Protein AF-A0AAU7ZHC1-F1 (afdb_monomer_lite)

Structure (mmCIF, N/CA/C/O backbone):
data_AF-A0AAU7ZHC1-F1
#
_entry.id   AF-A0AAU7ZHC1-F1
#
loop_
_atom_site.group_PDB
_atom_site.id
_atom_site.type_symbol
_atom_site.label_atom_id
_atom_site.label_alt_id
_atom_site.label_comp_id
_atom_site.label_asym_id
_atom_site.label_entity_id
_atom_site.label_seq_id
_atom_site.pdbx_PDB_ins_code
_atom_site.Cartn_x
_atom_site.Cartn_y
_atom_site.Cartn_z
_atom_site.occupancy
_atom_site.B_iso_or_equiv
_atom_site.auth_seq_id
_atom_site.auth_comp_id
_atom_site.auth_asym_id
_atom_site.auth_atom_id
_atom_site.pdbx_PDB_model_num
ATOM 1 N N . MET A 1 1 ? -26.650 -33.190 -1.003 1.00 43.34 1 MET A N 1
ATOM 2 C CA . MET A 1 1 ? -25.508 -33.831 -0.322 1.00 43.34 1 MET A CA 1
ATOM 3 C C . MET A 1 1 ? -24.808 -32.778 0.518 1.00 43.34 1 MET A C 1
ATOM 5 O O . MET A 1 1 ? -24.153 -31.904 -0.032 1.00 43.34 1 MET A O 1
ATOM 9 N N . SER A 1 2 ? -25.061 -32.809 1.826 1.00 41.03 2 SER A N 1
ATOM 10 C CA . SER A 1 2 ? -24.437 -31.953 2.837 1.00 41.03 2 SER A CA 1
ATOM 11 C C . SER A 1 2 ? -23.054 -32.467 3.195 1.00 41.03 2 SER A C 1
ATOM 13 O O . SER A 1 2 ? -22.932 -33.656 3.467 1.00 41.03 2 SER A O 1
ATOM 15 N N . ILE A 1 3 ? -22.077 -31.567 3.325 1.00 44.59 3 ILE A N 1
ATOM 16 C CA . ILE A 1 3 ? -20.983 -31.713 4.294 1.00 44.59 3 ILE A CA 1
ATOM 17 C C . ILE A 1 3 ? -20.728 -30.336 4.926 1.00 44.59 3 ILE A C 1
ATOM 19 O O . ILE A 1 3 ? -19.931 -29.532 4.458 1.00 44.59 3 ILE A O 1
ATOM 23 N N . GLN A 1 4 ? -21.470 -30.072 6.000 1.00 38.56 4 GLN A N 1
ATOM 24 C CA . GLN A 1 4 ? -21.013 -29.278 7.138 1.00 38.56 4 GLN A CA 1
ATOM 25 C C . GLN A 1 4 ? -20.027 -30.150 7.910 1.00 38.56 4 GLN A C 1
ATOM 27 O O . GLN A 1 4 ? -20.439 -31.210 8.372 1.00 38.56 4 GLN A O 1
ATOM 32 N N . THR A 1 5 ? -18.781 -29.723 8.127 1.00 45.41 5 THR A N 1
ATOM 33 C CA . THR A 1 5 ? -18.004 -30.162 9.302 1.00 45.41 5 THR A CA 1
ATOM 34 C C . THR A 1 5 ? -16.913 -29.146 9.666 1.00 45.41 5 THR A C 1
ATOM 36 O O . THR A 1 5 ? -15.937 -28.974 8.952 1.00 45.41 5 THR A O 1
ATOM 39 N N . ALA A 1 6 ? -17.145 -28.505 10.816 1.00 42.44 6 ALA A N 1
ATOM 40 C CA . ALA A 1 6 ? -16.206 -28.130 11.877 1.00 42.44 6 ALA A CA 1
ATOM 41 C C . ALA A 1 6 ? -14.980 -27.248 11.578 1.00 42.44 6 ALA A C 1
ATOM 43 O O . ALA A 1 6 ? -13.982 -27.727 11.071 1.00 42.44 6 ALA A O 1
ATOM 44 N N . TYR A 1 7 ? -14.986 -26.033 12.140 1.00 36.69 7 TYR A N 1
ATOM 45 C CA . TYR A 1 7 ? -13.916 -25.567 13.039 1.00 36.69 7 TYR A CA 1
ATOM 46 C C . TYR A 1 7 ? -14.511 -24.599 14.074 1.00 36.69 7 TYR A C 1
ATOM 48 O O . TYR A 1 7 ? -14.494 -23.383 13.927 1.00 36.69 7 TYR A O 1
ATOM 56 N N . ALA A 1 8 ? -15.070 -25.170 15.140 1.00 42.38 8 ALA A N 1
ATOM 57 C CA . ALA A 1 8 ? -15.374 -24.471 16.380 1.00 42.38 8 ALA A CA 1
ATOM 58 C C . ALA A 1 8 ? -14.571 -25.156 17.487 1.00 42.38 8 ALA A C 1
ATOM 60 O O . ALA A 1 8 ? -14.892 -26.284 17.855 1.00 42.38 8 ALA A O 1
ATOM 61 N N . LYS A 1 9 ? -13.495 -24.504 17.945 1.00 45.97 9 LYS A N 1
ATOM 62 C CA . LYS A 1 9 ? -12.820 -24.700 19.243 1.00 45.97 9 LYS A CA 1
ATOM 63 C C . LYS A 1 9 ? -11.547 -23.850 19.265 1.00 45.97 9 LYS A C 1
ATOM 65 O O . LYS A 1 9 ? -10.465 -24.330 18.950 1.00 45.97 9 LYS A O 1
ATOM 70 N N . PHE A 1 10 ? -11.660 -22.597 19.694 1.00 35.56 10 PHE A N 1
ATOM 71 C CA . PHE A 1 10 ? -10.580 -22.031 20.496 1.00 35.56 10 PHE A CA 1
ATOM 72 C C . PHE A 1 10 ? -11.179 -21.381 21.734 1.00 35.56 10 PHE A C 1
ATOM 74 O O . PHE A 1 10 ? -11.824 -20.338 21.702 1.00 35.56 10 PHE A O 1
ATOM 81 N N . SER A 1 11 ? -11.026 -22.141 22.805 1.00 38.38 11 SER A N 1
ATOM 82 C CA . SER A 1 11 ? -11.375 -21.843 24.176 1.00 38.38 11 SER A CA 1
ATOM 83 C C . SER A 1 11 ? -10.495 -20.701 24.689 1.00 38.38 11 SER A C 1
ATOM 85 O O . SER A 1 11 ? -9.286 -20.864 24.810 1.00 38.38 11 SER A O 1
ATOM 87 N N . ALA A 1 12 ? -11.102 -19.570 25.031 1.00 40.88 12 ALA A N 1
ATOM 88 C CA . ALA A 1 12 ? -10.668 -18.752 26.165 1.00 40.88 12 ALA A CA 1
ATOM 89 C C . ALA A 1 12 ? -11.590 -19.142 27.339 1.00 40.88 12 ALA A C 1
ATOM 91 O O . ALA A 1 12 ? -12.765 -19.404 27.065 1.00 40.88 12 ALA A O 1
ATOM 92 N N . PRO A 1 13 ? -11.129 -19.223 28.606 1.00 44.91 13 PRO A N 1
ATOM 93 C CA . PRO A 1 13 ? -10.465 -18.100 29.280 1.00 44.91 13 PRO A CA 1
ATOM 94 C C . PRO A 1 13 ? -9.354 -18.499 30.279 1.00 44.91 13 PRO A C 1
ATOM 96 O O . PRO A 1 13 ? -9.333 -19.610 30.792 1.00 44.91 13 PRO A O 1
ATOM 99 N N . SER A 1 14 ? -8.472 -17.566 30.650 1.00 39.66 14 SER A N 1
ATOM 100 C CA . SER A 1 14 ? -7.887 -17.586 32.002 1.00 39.66 14 SER A CA 1
ATOM 101 C C . SER A 1 14 ? -7.334 -16.217 32.382 1.00 39.66 14 SER A C 1
ATOM 103 O O . SER A 1 14 ? -6.200 -15.851 32.078 1.00 39.66 14 SER A O 1
ATOM 105 N N . THR A 1 15 ? -8.175 -15.454 33.067 1.00 47.78 15 THR A N 1
ATOM 106 C CA . THR A 1 15 ? -7.780 -14.365 33.953 1.00 47.78 15 THR A CA 1
ATOM 107 C C . THR A 1 15 ? -7.134 -14.952 35.208 1.00 47.78 15 THR A C 1
ATOM 109 O O . THR A 1 15 ? -7.819 -15.621 35.979 1.00 47.78 15 THR A O 1
ATOM 112 N N . ALA A 1 16 ? -5.859 -14.657 35.462 1.00 40.59 16 ALA A N 1
ATOM 113 C CA . ALA A 1 16 ? -5.302 -14.732 36.811 1.00 40.59 16 ALA A CA 1
ATOM 114 C C . ALA A 1 16 ? -4.199 -13.670 37.011 1.00 40.59 16 ALA A C 1
ATOM 116 O O . ALA A 1 16 ? -3.400 -13.439 36.100 1.00 40.59 16 ALA A O 1
ATOM 117 N N . PRO A 1 17 ? -4.176 -12.989 38.171 1.00 41.97 17 PRO A N 1
ATOM 118 C CA . PRO A 1 17 ? -3.346 -11.816 38.421 1.00 41.97 17 PRO A CA 1
ATOM 119 C C . PRO A 1 17 ? -1.917 -12.186 38.843 1.00 41.97 17 PRO A C 1
ATOM 121 O O . PRO A 1 17 ? -1.703 -13.001 39.737 1.00 41.97 17 PRO A O 1
ATOM 124 N N . TYR A 1 18 ? -0.928 -11.512 38.259 1.00 32.50 18 TYR A N 1
ATOM 125 C CA . TYR A 1 18 ? 0.459 -11.555 38.721 1.00 32.50 18 TYR A CA 1
ATOM 126 C C . TYR A 1 18 ? 0.603 -10.766 40.031 1.00 32.50 18 TYR A C 1
ATOM 128 O O . TYR A 1 18 ? 0.669 -9.537 40.013 1.00 32.50 18 TYR A O 1
ATOM 136 N N . LYS A 1 19 ? 0.676 -11.473 41.162 1.00 40.12 19 LYS A N 1
ATOM 137 C CA . LYS A 1 19 ? 1.345 -11.022 42.394 1.00 40.12 19 LYS A CA 1
ATOM 138 C C . LYS A 1 19 ? 1.834 -12.232 43.191 1.00 40.12 19 LYS A C 1
ATOM 140 O O . LYS A 1 19 ? 1.041 -12.842 43.894 1.00 40.12 19 LYS A O 1
ATOM 145 N N . HIS A 1 20 ? 3.136 -12.502 43.168 1.00 38.97 20 HIS A N 1
ATOM 146 C CA . HIS A 1 20 ? 3.841 -12.872 44.394 1.00 38.97 20 HIS A CA 1
ATOM 147 C C . HIS A 1 20 ? 5.337 -12.585 44.260 1.00 38.97 20 HIS A C 1
ATOM 149 O O . HIS A 1 20 ? 6.027 -13.128 43.401 1.00 38.97 20 HIS A O 1
ATOM 155 N N . SER A 1 21 ? 5.790 -11.664 45.099 1.00 39.31 21 SER A N 1
ATOM 156 C CA . SER A 1 21 ? 7.172 -11.531 45.522 1.00 39.31 21 SER A CA 1
ATOM 157 C C . SER A 1 21 ? 7.440 -12.648 46.529 1.00 39.31 21 SER A C 1
ATOM 159 O O . SER A 1 21 ? 6.632 -12.801 47.437 1.00 39.31 21 SER A O 1
ATOM 161 N N . ASP A 1 22 ? 8.541 -13.386 46.391 1.00 33.78 22 ASP A N 1
ATOM 162 C CA . ASP A 1 22 ? 9.503 -13.507 47.490 1.00 33.78 22 ASP A CA 1
ATOM 163 C C . ASP A 1 22 ? 10.860 -14.073 47.020 1.00 33.78 22 ASP A C 1
ATOM 165 O O . ASP A 1 22 ? 10.899 -15.004 46.210 1.00 33.78 22 ASP A O 1
ATOM 169 N N . PRO A 1 23 ? 11.978 -13.496 47.506 1.00 47.50 23 PRO A N 1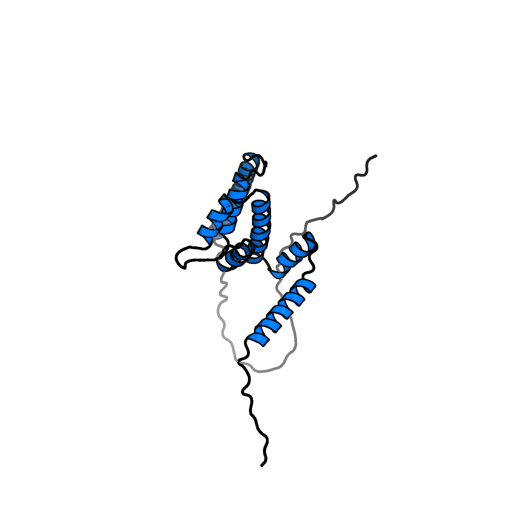
ATOM 170 C CA . PRO A 1 23 ? 13.335 -13.983 47.317 1.00 47.50 23 PRO A CA 1
ATOM 171 C C . PRO A 1 23 ? 13.882 -14.636 48.601 1.00 47.50 23 PRO A C 1
ATOM 173 O O . PRO A 1 23 ? 14.008 -13.986 49.630 1.00 47.50 23 PRO A O 1
ATOM 176 N N . GLU A 1 24 ? 14.328 -15.885 48.525 1.00 38.56 24 GLU A N 1
ATOM 177 C CA . GLU A 1 24 ? 15.215 -16.530 49.507 1.00 38.56 24 GLU A CA 1
ATOM 178 C C . GLU A 1 24 ? 15.941 -17.681 48.786 1.00 38.56 24 GLU A C 1
ATOM 180 O O . GLU A 1 24 ? 15.357 -18.331 47.932 1.00 38.56 24 GLU A O 1
ATOM 185 N N . CYS A 1 25 ? 17.187 -18.069 49.039 1.00 30.91 25 CYS A N 1
ATOM 186 C CA . CYS A 1 25 ? 18.277 -17.591 49.876 1.00 30.91 25 CYS A CA 1
ATOM 187 C C . CYS A 1 25 ? 19.473 -18.531 49.574 1.00 30.91 25 CYS A C 1
ATOM 189 O O . CYS A 1 25 ? 19.279 -19.723 49.334 1.00 30.91 25 CYS A O 1
ATOM 191 N N . ARG A 1 26 ? 20.700 -18.003 49.726 1.00 35.47 26 ARG A N 1
ATOM 192 C CA . ARG A 1 26 ? 21.843 -18.635 50.435 1.00 35.47 26 ARG A CA 1
ATOM 193 C C . ARG A 1 26 ? 23.093 -19.024 49.620 1.00 35.47 26 ARG A C 1
ATOM 195 O O . ARG A 1 26 ? 23.185 -20.102 49.046 1.00 35.47 26 ARG A O 1
ATOM 202 N N . ARG A 1 27 ? 24.128 -18.182 49.760 1.00 36.44 27 ARG A N 1
ATOM 203 C CA . ARG A 1 27 ? 25.532 -18.513 50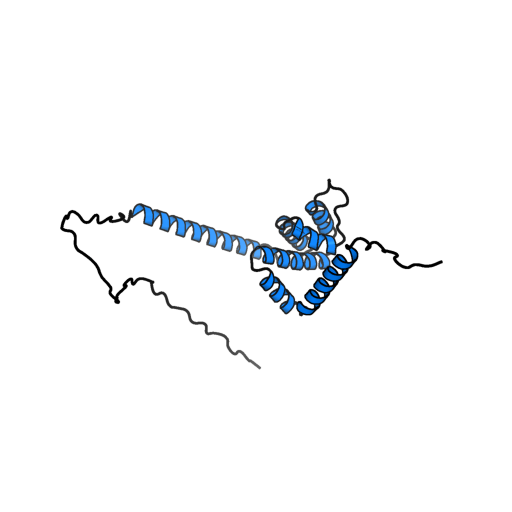.132 1.00 36.44 27 ARG A CA 1
ATOM 204 C C . ARG A 1 27 ? 26.299 -17.191 50.318 1.00 36.44 27 ARG A C 1
ATOM 206 O O . ARG A 1 27 ? 26.613 -16.522 49.349 1.00 36.44 27 ARG A O 1
ATOM 213 N N . SER A 1 28 ? 26.324 -16.605 51.517 1.00 34.12 28 SER A N 1
ATOM 214 C CA . SER A 1 28 ? 27.333 -16.790 52.578 1.00 34.12 28 SER A CA 1
ATOM 215 C C . SER A 1 28 ? 28.780 -16.512 52.145 1.00 34.12 28 SER A C 1
ATOM 217 O O . SER A 1 28 ? 29.421 -17.450 51.695 1.00 34.12 28 SER A O 1
ATOM 219 N N . VAL A 1 29 ? 29.302 -15.297 52.392 1.00 38.69 29 VAL A N 1
ATOM 220 C CA . VAL A 1 29 ? 30.622 -15.054 53.028 1.00 38.69 29 VAL A CA 1
ATOM 221 C C . VAL A 1 29 ? 30.660 -13.635 53.637 1.00 38.69 29 VAL A C 1
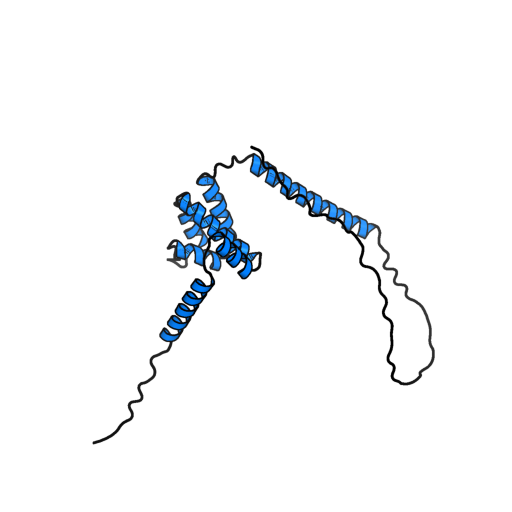ATOM 223 O O . VAL A 1 29 ? 30.600 -12.652 52.915 1.00 38.69 29 VAL A O 1
ATOM 226 N N . GLY A 1 30 ? 30.791 -13.560 54.967 1.00 33.88 30 GLY A N 1
ATOM 227 C CA . GLY A 1 30 ? 31.752 -12.698 55.672 1.00 33.88 30 GLY A CA 1
ATOM 228 C C . GLY A 1 30 ? 31.582 -11.168 55.761 1.00 33.88 30 GLY A C 1
ATOM 229 O O . GLY A 1 30 ? 31.710 -10.455 54.778 1.00 33.88 30 GLY A O 1
ATOM 230 N N . VAL A 1 31 ? 31.605 -10.703 57.023 1.00 36.47 31 VAL A N 1
ATOM 231 C CA . VAL A 1 31 ? 32.469 -9.622 57.573 1.00 36.47 31 VAL A CA 1
ATOM 232 C C . VAL A 1 31 ? 31.755 -8.396 58.207 1.00 36.47 31 VAL A C 1
ATOM 234 O O . VAL A 1 31 ? 31.346 -7.463 57.538 1.00 36.47 31 VAL A O 1
ATOM 237 N N . ARG A 1 32 ? 31.798 -8.413 59.557 1.00 38.81 32 ARG A N 1
ATOM 238 C CA . ARG A 1 32 ? 31.983 -7.349 60.587 1.00 38.81 32 ARG A CA 1
ATOM 239 C C . ARG A 1 32 ? 30.894 -6.295 60.930 1.00 38.81 32 ARG A C 1
ATOM 241 O O . ARG A 1 32 ? 30.508 -5.451 60.139 1.00 38.81 32 ARG A O 1
ATOM 248 N N . ARG A 1 33 ? 30.556 -6.339 62.236 1.00 41.12 33 ARG A N 1
ATOM 249 C CA . ARG A 1 33 ? 29.903 -5.388 63.174 1.00 41.12 33 ARG A CA 1
ATOM 250 C C . ARG A 1 33 ? 30.090 -3.892 62.889 1.00 41.12 33 ARG A C 1
ATOM 252 O O . ARG A 1 33 ? 31.247 -3.513 62.766 1.00 41.12 33 ARG A O 1
ATOM 259 N N . ILE A 1 34 ? 29.025 -3.086 63.082 1.00 41.81 34 ILE A N 1
ATOM 260 C CA . ILE A 1 34 ? 28.964 -1.861 63.931 1.00 41.81 34 ILE A CA 1
ATOM 261 C C . ILE A 1 34 ? 27.517 -1.688 64.473 1.00 41.81 34 ILE A C 1
ATOM 263 O O . ILE A 1 34 ? 26.551 -2.132 63.860 1.00 41.81 34 ILE A O 1
ATOM 267 N N . THR A 1 35 ? 27.412 -1.118 6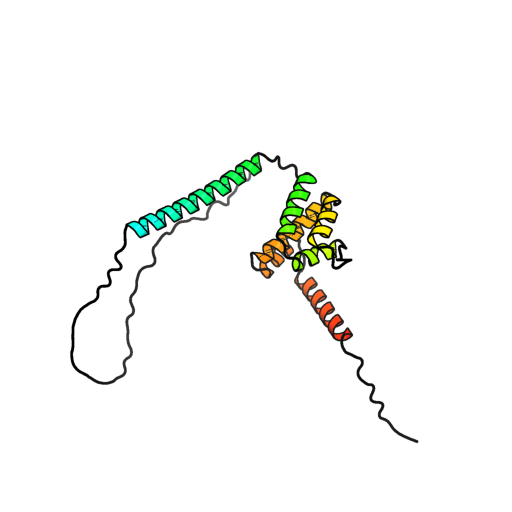5.671 1.00 42.06 35 THR A N 1
ATOM 268 C CA . THR A 1 35 ? 26.290 -0.939 66.612 1.00 42.06 35 THR A CA 1
ATOM 269 C C . THR A 1 35 ? 25.116 -0.025 66.202 1.00 42.06 35 THR A C 1
ATOM 271 O O . THR A 1 35 ? 25.293 0.960 65.499 1.00 42.06 35 THR A O 1
ATOM 274 N N . ALA A 1 36 ? 23.948 -0.384 66.763 1.00 47.22 36 ALA A N 1
ATOM 275 C CA . ALA A 1 36 ? 22.677 0.311 67.042 1.00 47.22 36 ALA A CA 1
ATOM 276 C C . ALA A 1 36 ? 22.454 1.780 66.619 1.00 47.22 36 ALA A C 1
ATOM 278 O O . ALA A 1 36 ? 23.231 2.647 66.992 1.00 47.22 36 ALA A O 1
ATOM 279 N N . LEU A 1 37 ? 21.278 2.035 66.013 1.00 41.34 37 LEU A N 1
ATOM 280 C CA . LEU A 1 37 ? 20.379 3.192 66.213 1.00 41.34 37 LEU A CA 1
ATOM 281 C C . LEU A 1 37 ? 19.067 2.938 65.429 1.00 41.34 37 LEU A C 1
ATOM 283 O O . LEU A 1 37 ? 19.068 2.909 64.202 1.00 41.34 37 LEU A O 1
ATOM 287 N N . ALA A 1 38 ? 17.939 2.746 66.119 1.00 49.50 38 ALA A N 1
ATOM 288 C CA . ALA A 1 38 ? 16.605 2.928 65.527 1.00 49.50 38 ALA A CA 1
ATOM 289 C C . ALA A 1 38 ? 16.215 4.410 65.696 1.00 49.50 38 ALA A C 1
ATOM 291 O O . ALA A 1 38 ? 16.544 4.978 66.741 1.00 49.50 38 ALA A O 1
ATOM 292 N N . PRO A 1 39 ? 15.516 5.056 64.734 1.00 44.06 39 PRO A N 1
ATOM 293 C CA . PRO A 1 39 ? 14.053 4.943 64.747 1.00 44.06 39 PRO A CA 1
ATOM 294 C C . PRO A 1 39 ? 13.312 5.068 63.386 1.00 44.06 39 PRO A C 1
ATOM 296 O O . PRO A 1 39 ? 13.752 5.725 62.449 1.00 44.06 39 PRO A O 1
ATOM 299 N N . LYS A 1 40 ? 12.072 4.551 63.415 1.00 45.03 40 LYS A N 1
ATOM 300 C CA . LYS A 1 40 ? 10.867 4.823 62.593 1.00 45.03 40 LYS A CA 1
ATOM 301 C C . LYS A 1 40 ? 10.691 4.124 61.226 1.00 45.03 40 LYS A C 1
ATOM 303 O O . LYS A 1 40 ? 11.409 4.417 60.275 1.00 45.03 40 LYS A O 1
ATOM 308 N N . PRO A 1 41 ? 9.608 3.328 61.065 1.00 46.72 41 PRO A N 1
ATOM 309 C CA . PRO A 1 41 ? 9.143 2.890 59.759 1.00 46.72 41 PRO A CA 1
ATOM 310 C C . PRO A 1 41 ? 8.404 4.054 59.086 1.00 46.72 41 PRO A C 1
ATOM 312 O O . PRO A 1 41 ? 7.302 4.427 59.493 1.00 46.72 41 PRO A O 1
ATOM 315 N N . ARG A 1 42 ? 8.970 4.630 58.020 1.00 38.50 42 ARG A N 1
ATOM 316 C CA . ARG A 1 42 ? 8.143 5.355 57.046 1.00 38.50 42 ARG A CA 1
ATOM 317 C C . ARG A 1 42 ? 7.414 4.320 56.204 1.00 38.50 42 ARG A C 1
ATOM 319 O O . ARG A 1 42 ? 7.832 3.965 55.111 1.00 38.50 42 ARG A O 1
ATOM 326 N N . SER A 1 43 ? 6.284 3.866 56.733 1.00 47.03 43 SER A N 1
ATOM 327 C CA . SER A 1 43 ? 5.167 3.426 55.910 1.00 47.03 43 SER A CA 1
ATOM 328 C C . SER A 1 43 ? 4.752 4.618 55.039 1.00 47.03 43 SER A C 1
ATOM 330 O O . SER A 1 43 ? 3.868 5.389 55.414 1.00 47.03 43 SER A O 1
ATOM 332 N N . GLN A 1 44 ? 5.387 4.791 53.879 1.00 45.28 44 GLN A N 1
ATOM 333 C CA . GLN A 1 44 ? 4.758 5.500 52.771 1.00 45.28 44 GLN A CA 1
ATOM 334 C C . GLN A 1 44 ? 3.603 4.617 52.298 1.00 45.28 44 GLN A C 1
ATOM 336 O O . GLN A 1 44 ? 3.708 3.851 51.346 1.00 45.28 44 GLN A O 1
ATOM 341 N N . LYS A 1 45 ? 2.473 4.726 53.004 1.00 43.97 45 LYS A N 1
ATOM 342 C CA . LYS A 1 45 ? 1.179 4.565 52.361 1.00 43.97 45 LYS A CA 1
ATOM 343 C C . LYS A 1 45 ? 1.182 5.621 51.264 1.00 43.97 45 LYS A C 1
ATOM 345 O O . LYS A 1 45 ? 1.009 6.802 51.553 1.00 43.97 45 LYS A O 1
ATOM 350 N N . VAL A 1 46 ? 1.442 5.206 50.027 1.00 51.00 46 VAL A N 1
ATOM 351 C CA . VAL A 1 46 ? 0.857 5.897 48.882 1.00 51.00 46 VAL A CA 1
ATOM 352 C C . VAL A 1 46 ? -0.626 5.894 49.210 1.00 51.00 46 VAL A C 1
ATOM 354 O O . VAL A 1 46 ? -1.248 4.833 49.259 1.00 51.00 46 VAL A O 1
ATOM 357 N N . ALA A 1 47 ? -1.134 7.049 49.636 1.00 49.22 47 ALA A N 1
ATOM 358 C CA . ALA A 1 47 ? -2.556 7.244 49.773 1.00 49.22 47 ALA A CA 1
ATOM 359 C C . ALA A 1 47 ? -3.121 6.910 48.395 1.00 49.22 47 ALA A C 1
ATOM 361 O O . ALA A 1 47 ? -2.836 7.593 47.415 1.00 49.22 47 ALA A O 1
ATOM 362 N N . ASP A 1 48 ? -3.804 5.773 48.317 1.00 57.88 48 ASP A N 1
ATOM 363 C CA . ASP A 1 48 ? -4.620 5.389 47.184 1.00 57.88 48 ASP A CA 1
ATOM 364 C C . ASP A 1 48 ? -5.720 6.445 47.104 1.00 57.88 48 ASP A C 1
ATOM 366 O O . ASP A 1 48 ? -6.769 6.303 47.728 1.00 57.88 48 ASP A O 1
ATOM 370 N N . ASP A 1 49 ? -5.430 7.564 46.443 1.00 58.97 49 ASP A N 1
ATOM 371 C CA . ASP A 1 49 ? -6.358 8.675 46.343 1.00 58.97 49 ASP A CA 1
ATOM 372 C C . ASP A 1 49 ? -7.561 8.175 45.528 1.00 58.97 49 ASP A C 1
ATOM 374 O O . ASP A 1 49 ? -7.437 7.930 44.321 1.00 58.97 49 ASP A O 1
ATOM 378 N N . PRO A 1 50 ? -8.744 7.986 46.143 1.00 69.56 50 PRO A N 1
ATOM 379 C CA . PRO A 1 50 ? -9.900 7.399 45.463 1.00 69.56 50 PRO A CA 1
ATOM 380 C C . PRO A 1 50 ? -10.341 8.259 44.271 1.00 69.56 50 PRO A C 1
ATOM 382 O O . PRO A 1 50 ? -10.922 7.760 43.309 1.00 69.56 50 PRO A O 1
ATOM 385 N N . LYS A 1 51 ? -9.998 9.552 44.302 1.00 73.50 51 LYS A N 1
ATOM 386 C CA . LYS A 1 51 ? -10.211 10.505 43.212 1.00 73.50 51 LYS A CA 1
ATOM 387 C C . LYS A 1 51 ? -9.337 10.208 41.991 1.00 73.50 51 LYS A C 1
ATOM 389 O O . LYS A 1 51 ? -9.851 10.298 40.883 1.00 73.50 51 LYS A O 1
ATOM 394 N N . ALA A 1 52 ? -8.078 9.799 42.173 1.00 70.12 52 ALA A N 1
ATOM 395 C CA . ALA A 1 52 ? -7.169 9.465 41.074 1.00 70.12 52 ALA A CA 1
ATOM 396 C C . ALA A 1 52 ? -7.601 8.174 40.358 1.00 70.12 52 ALA A C 1
ATOM 398 O O . ALA A 1 52 ? -7.672 8.146 39.130 1.00 70.12 52 ALA A O 1
ATOM 399 N N . LYS A 1 53 ? -8.013 7.147 41.117 1.00 73.75 53 LYS A N 1
ATOM 400 C CA . LYS A 1 53 ? -8.588 5.909 40.554 1.00 73.75 53 LYS A CA 1
ATOM 401 C C . LYS A 1 53 ? -9.896 6.161 39.806 1.00 73.75 53 LYS A C 1
ATOM 403 O O . LYS A 1 53 ? -10.089 5.638 38.712 1.00 73.75 53 LYS A O 1
ATOM 408 N N . ALA A 1 54 ? -10.772 7.002 40.360 1.00 78.62 54 ALA A N 1
ATOM 409 C CA . ALA A 1 54 ? -12.014 7.389 39.698 1.00 78.62 54 ALA A CA 1
ATOM 410 C C . ALA A 1 54 ? -11.765 8.191 38.406 1.00 78.62 54 ALA A C 1
ATOM 412 O O . ALA A 1 54 ? -12.512 8.043 37.440 1.00 78.62 54 ALA A O 1
ATOM 413 N N . GLN A 1 55 ? -10.722 9.025 38.363 1.00 76.94 55 GLN A N 1
ATOM 414 C CA . GLN A 1 55 ? -10.335 9.770 37.161 1.00 76.94 55 GLN A CA 1
ATOM 415 C C . GLN A 1 55 ? -9.755 8.854 36.079 1.00 76.94 55 GLN A C 1
ATOM 417 O O . GLN A 1 55 ? -10.131 8.974 34.916 1.00 76.94 55 GLN A O 1
ATOM 422 N N . GLU A 1 56 ? -8.900 7.904 36.456 1.00 78.25 56 GLU A N 1
ATOM 423 C CA . GLU A 1 56 ? -8.328 6.922 35.532 1.00 78.25 56 GLU A CA 1
ATOM 424 C C . GLU A 1 56 ? -9.409 5.996 34.952 1.00 78.25 56 GLU A C 1
ATOM 426 O O . GLU A 1 56 ? -9.428 5.720 33.752 1.00 78.25 56 GLU A O 1
ATOM 431 N N . GLU A 1 57 ? -10.363 5.554 35.774 1.00 77.31 57 GLU A N 1
ATOM 432 C CA . GLU A 1 57 ? -11.486 4.744 35.304 1.00 77.31 57 GLU A CA 1
ATOM 433 C C . GLU A 1 57 ? -12.414 5.533 34.367 1.00 77.31 57 GLU A C 1
ATOM 435 O O . GLU A 1 57 ? -12.865 4.995 33.353 1.00 77.31 57 GLU A O 1
ATOM 440 N N . ARG A 1 58 ? -12.652 6.823 34.642 1.00 82.31 58 ARG A N 1
ATOM 441 C CA . ARG A 1 58 ? -13.372 7.716 33.719 1.00 82.31 58 ARG A CA 1
ATOM 442 C C . ARG A 1 58 ? -12.644 7.852 32.385 1.00 82.31 58 ARG A C 1
ATOM 444 O O . ARG A 1 58 ? -13.273 7.646 31.356 1.00 82.31 58 ARG A O 1
ATOM 451 N N . GLN A 1 59 ? -11.332 8.082 32.392 1.00 82.94 59 GLN A N 1
ATOM 452 C CA . GLN A 1 59 ? -10.532 8.167 31.164 1.00 82.94 59 GLN A CA 1
ATOM 453 C C . GLN A 1 59 ? -10.559 6.857 30.368 1.00 82.94 59 GLN A C 1
ATOM 455 O O . GLN A 1 59 ? -10.724 6.870 29.150 1.00 82.94 59 GLN A O 1
ATOM 460 N N . ARG A 1 60 ? -10.466 5.702 31.039 1.00 80.50 60 ARG A N 1
ATOM 461 C CA . ARG A 1 60 ? -10.589 4.389 30.380 1.00 80.50 60 ARG A CA 1
ATOM 462 C C . ARG A 1 60 ? -11.962 4.205 29.735 1.00 80.50 60 ARG A C 1
ATOM 464 O O . ARG A 1 60 ? -12.041 3.721 28.606 1.00 80.50 60 ARG A O 1
ATOM 471 N N . ARG A 1 61 ? -13.035 4.613 30.423 1.00 84.44 61 ARG A N 1
ATOM 472 C CA . ARG A 1 61 ? -14.405 4.583 29.887 1.00 84.44 61 ARG A CA 1
ATOM 473 C C . ARG A 1 61 ? -14.562 5.541 28.704 1.00 84.44 61 ARG A C 1
ATOM 475 O O . ARG A 1 61 ? -15.125 5.141 27.694 1.00 84.44 61 ARG A O 1
ATOM 482 N N . GLU A 1 62 ? -14.022 6.752 28.786 1.00 86.38 62 GLU A N 1
ATOM 483 C CA . GLU A 1 62 ? -14.041 7.738 27.696 1.00 86.38 62 GLU A CA 1
ATOM 484 C C . GLU A 1 62 ? -13.296 7.231 26.454 1.00 86.38 62 GLU A C 1
ATOM 486 O O . GLU A 1 62 ? -13.838 7.299 25.353 1.00 86.38 62 GLU A O 1
ATOM 491 N N . ILE A 1 63 ? -12.111 6.631 26.618 1.00 86.88 63 ILE A N 1
ATOM 492 C CA . ILE A 1 63 ? -11.356 6.010 25.516 1.00 86.88 63 ILE A CA 1
ATOM 493 C C . ILE A 1 63 ? -12.150 4.850 24.898 1.00 86.88 63 ILE A C 1
ATOM 495 O O . ILE A 1 63 ? -12.226 4.734 23.673 1.00 86.88 63 ILE A O 1
ATOM 499 N N . ALA A 1 64 ? -12.775 4.002 25.721 1.00 89.00 64 ALA A N 1
ATOM 500 C CA . ALA A 1 64 ? -13.586 2.884 25.241 1.00 89.00 64 ALA A CA 1
ATOM 501 C C . ALA A 1 64 ? -14.831 3.355 24.471 1.00 89.00 64 ALA A C 1
ATOM 503 O O . ALA A 1 64 ? -15.154 2.799 23.417 1.00 89.00 64 ALA A O 1
ATOM 504 N N . ILE A 1 65 ? -15.505 4.399 24.960 1.00 90.62 65 ILE A N 1
ATOM 505 C CA . ILE A 1 65 ? -16.656 5.018 24.294 1.00 90.62 65 ILE A CA 1
ATOM 506 C C . ILE A 1 65 ? -16.219 5.654 22.976 1.00 90.62 65 ILE A C 1
ATOM 508 O O . ILE A 1 65 ? -16.861 5.411 21.955 1.00 90.62 65 ILE A O 1
ATOM 512 N N . ALA A 1 66 ? -15.116 6.407 22.963 1.00 91.00 66 ALA A N 1
ATOM 513 C CA . ALA A 1 66 ? -14.589 7.037 21.756 1.00 91.00 66 ALA A CA 1
ATOM 514 C C . ALA A 1 66 ? -14.223 5.997 20.688 1.00 91.00 66 ALA A C 1
ATOM 516 O O . ALA A 1 66 ? -14.617 6.138 19.531 1.00 91.00 66 ALA A O 1
ATOM 517 N N . ASN A 1 67 ? -13.546 4.912 21.078 1.00 91.12 67 ASN A N 1
ATOM 518 C CA . ASN A 1 67 ? -13.193 3.824 20.166 1.00 91.12 67 ASN A CA 1
ATOM 519 C C . ASN A 1 67 ? -14.446 3.121 19.615 1.00 91.12 67 ASN A C 1
ATOM 521 O O . ASN A 1 67 ? -14.618 2.995 18.404 1.00 91.12 67 ASN A O 1
ATOM 525 N N . THR A 1 68 ? -15.377 2.746 20.496 1.00 93.31 68 THR A N 1
ATOM 526 C CA . THR A 1 68 ? -16.636 2.091 20.099 1.00 93.31 68 THR A CA 1
ATOM 527 C C . THR A 1 68 ? -17.462 2.978 19.170 1.00 93.31 68 THR A C 1
ATOM 529 O O . THR A 1 68 ? -18.007 2.500 18.177 1.00 93.31 68 THR A O 1
ATOM 532 N N . THR A 1 69 ? -17.536 4.275 19.467 1.00 94.31 69 THR A N 1
ATOM 533 C CA . THR A 1 69 ? -18.230 5.259 18.629 1.00 94.31 69 THR A CA 1
ATOM 534 C C . THR A 1 69 ? -17.560 5.360 17.265 1.00 94.31 69 THR A C 1
ATOM 536 O O . THR A 1 69 ? -18.247 5.269 16.256 1.00 94.31 69 THR A O 1
ATOM 539 N N . GLY A 1 70 ? -16.228 5.454 17.218 1.00 91.75 70 GLY A N 1
ATOM 540 C CA . GLY A 1 70 ? -15.471 5.464 15.966 1.00 91.75 70 GLY A CA 1
ATOM 541 C C . GLY A 1 70 ? -15.760 4.242 15.092 1.00 91.75 70 GLY A C 1
ATOM 542 O O . GLY A 1 70 ? -16.099 4.399 13.921 1.00 91.75 70 GLY A O 1
ATOM 543 N N . ILE A 1 71 ? -15.710 3.033 15.663 1.00 92.50 71 ILE A N 1
ATOM 544 C CA . ILE A 1 71 ? -16.003 1.784 14.936 1.00 92.50 71 ILE A CA 1
ATOM 545 C C . ILE A 1 71 ? -17.450 1.762 14.425 1.00 92.50 71 ILE A C 1
ATOM 547 O O . ILE A 1 71 ? -17.689 1.387 13.278 1.00 92.50 71 ILE A O 1
ATOM 551 N N . ARG A 1 72 ? -18.422 2.189 15.239 1.00 92.88 72 ARG A N 1
ATOM 552 C CA . ARG A 1 72 ? -19.837 2.233 14.830 1.00 92.88 72 ARG A CA 1
ATOM 553 C C . ARG A 1 72 ? -20.092 3.248 13.719 1.00 92.88 72 ARG A C 1
ATOM 555 O O . ARG A 1 72 ? -20.815 2.939 12.779 1.00 92.88 72 ARG A O 1
ATOM 562 N N . THR A 1 73 ? -19.464 4.419 13.786 1.00 92.38 73 THR A N 1
ATOM 563 C CA . THR A 1 73 ? -19.525 5.418 12.711 1.00 92.38 73 THR A CA 1
ATOM 564 C C . THR A 1 73 ? -18.933 4.865 11.416 1.00 92.38 73 THR A C 1
ATOM 566 O O . THR A 1 73 ? -19.523 5.039 10.353 1.00 92.38 73 THR A O 1
ATOM 569 N N . LEU A 1 74 ? -17.805 4.148 11.490 1.00 87.31 74 LEU A N 1
ATOM 570 C CA . LEU A 1 74 ? -17.207 3.494 10.323 1.00 87.31 74 LEU A CA 1
ATOM 571 C C . LEU A 1 74 ? -18.139 2.442 9.706 1.00 87.31 74 LEU A C 1
ATOM 573 O O . LEU A 1 74 ? -18.277 2.408 8.486 1.00 87.31 74 LEU A O 1
ATOM 577 N N . ALA A 1 75 ? -18.801 1.623 10.528 1.00 86.62 75 ALA A N 1
ATOM 578 C CA . ALA A 1 75 ? -19.762 0.627 10.055 1.00 86.62 75 ALA A CA 1
ATOM 579 C C . ALA A 1 75 ? -20.956 1.274 9.331 1.00 86.62 75 ALA A C 1
ATOM 581 O O . ALA A 1 75 ? -21.287 0.869 8.220 1.00 86.62 75 ALA A O 1
ATOM 582 N N . ALA A 1 76 ? -21.533 2.336 9.902 1.00 89.25 76 ALA A N 1
ATOM 583 C CA . ALA A 1 76 ? -22.637 3.067 9.279 1.00 89.25 76 ALA A CA 1
ATOM 584 C C . ALA A 1 76 ? -22.241 3.699 7.930 1.00 89.25 76 ALA A C 1
ATOM 586 O O . ALA A 1 76 ? -23.019 3.678 6.979 1.00 89.25 76 ALA A O 1
ATOM 587 N N . ILE A 1 77 ? -21.014 4.225 7.816 1.00 83.56 77 ILE A N 1
ATOM 588 C CA . ILE A 1 77 ? -20.482 4.725 6.538 1.00 83.56 77 ILE A CA 1
ATOM 589 C C . ILE A 1 77 ? -20.355 3.580 5.523 1.00 83.56 77 ILE A C 1
ATOM 591 O O . ILE A 1 77 ? -20.727 3.753 4.364 1.00 83.56 77 ILE A O 1
ATOM 595 N N . ALA A 1 78 ? -19.845 2.420 5.946 1.00 79.88 78 ALA A N 1
ATOM 596 C CA . ALA A 1 78 ? -19.672 1.261 5.073 1.00 79.88 78 ALA A CA 1
ATOM 597 C C . ALA A 1 78 ? -21.008 0.700 4.552 1.00 79.88 78 ALA A C 1
ATOM 599 O O . ALA A 1 78 ? -21.064 0.244 3.415 1.00 79.88 78 ALA A O 1
ATOM 600 N N . GLU A 1 79 ? -22.080 0.765 5.345 1.00 81.88 79 GLU A N 1
ATOM 601 C CA . GLU A 1 79 ? -23.434 0.389 4.912 1.00 81.88 79 GLU A CA 1
ATOM 602 C C . GLU A 1 79 ? -24.060 1.426 3.967 1.00 81.88 79 GLU A C 1
ATOM 604 O O . GLU A 1 79 ? -24.759 1.064 3.020 1.00 81.88 79 GLU A O 1
ATOM 609 N N . ALA A 1 80 ? -23.802 2.718 4.198 1.00 79.69 80 ALA A N 1
ATOM 610 C CA . ALA A 1 80 ? -24.357 3.806 3.394 1.00 79.69 80 ALA A CA 1
ATOM 611 C C . ALA A 1 80 ? -23.720 3.923 1.997 1.00 79.69 80 ALA A C 1
ATOM 613 O O . ALA A 1 80 ? -24.356 4.426 1.067 1.00 79.69 80 ALA A O 1
ATOM 614 N N . VAL A 1 81 ? -22.468 3.485 1.838 1.00 68.69 81 VAL A N 1
ATOM 615 C CA . VAL A 1 81 ? -21.764 3.482 0.552 1.00 68.69 81 VAL A CA 1
ATOM 616 C C . VAL A 1 81 ? -21.957 2.111 -0.108 1.00 68.69 81 VAL A C 1
ATOM 618 O O . VAL A 1 81 ? -21.315 1.149 0.309 1.00 68.69 81 VAL A O 1
ATOM 621 N N . PRO A 1 82 ? -22.808 1.971 -1.145 1.00 61.00 82 PRO A N 1
ATOM 622 C CA . PRO A 1 82 ? -22.943 0.697 -1.841 1.00 61.00 82 PRO A CA 1
ATOM 623 C C . PRO A 1 82 ? -21.577 0.266 -2.391 1.00 61.00 82 PRO A C 1
ATOM 625 O O . PRO A 1 82 ? -20.941 1.020 -3.124 1.00 61.00 82 PRO A O 1
ATOM 628 N N . VAL A 1 83 ? -21.136 -0.956 -2.061 1.00 64.62 83 VAL A N 1
ATOM 629 C CA . VAL A 1 83 ? -19.839 -1.541 -2.466 1.00 64.62 83 VAL A CA 1
ATOM 630 C C . VAL A 1 83 ? -19.855 -1.942 -3.950 1.00 64.62 83 VAL A C 1
ATOM 632 O O . VAL A 1 83 ? -19.577 -3.076 -4.331 1.00 64.62 83 VAL A O 1
ATOM 635 N N . ARG A 1 84 ? -20.217 -1.012 -4.833 1.00 63.81 84 ARG A N 1
ATOM 636 C CA . ARG A 1 84 ? -19.787 -1.051 -6.228 1.00 63.81 84 ARG A CA 1
ATOM 637 C C . ARG A 1 84 ? -18.543 -0.185 -6.269 1.00 63.81 84 ARG A C 1
ATOM 639 O O . ARG A 1 84 ? -18.663 1.028 -6.205 1.00 63.81 84 ARG A O 1
ATOM 646 N N . LEU A 1 85 ? -17.367 -0.808 -6.313 1.00 71.38 85 LEU A N 1
ATOM 647 C CA . LEU A 1 85 ? -16.094 -0.102 -6.457 1.00 71.38 85 LEU A CA 1
ATOM 648 C C . LEU A 1 85 ? -16.067 0.590 -7.824 1.00 71.38 85 LEU A C 1
ATOM 650 O O . LEU A 1 85 ? -15.577 0.027 -8.797 1.00 71.38 85 LEU A O 1
ATOM 654 N N . MET A 1 86 ? -16.647 1.785 -7.914 1.00 84.25 86 MET A N 1
ATOM 655 C CA . MET A 1 86 ? -16.579 2.594 -9.121 1.00 84.25 86 MET A CA 1
ATOM 656 C C . MET A 1 86 ? -15.229 3.299 -9.184 1.00 84.25 86 MET A C 1
ATOM 658 O O . MET A 1 86 ? -14.603 3.565 -8.151 1.00 84.25 86 MET A O 1
ATOM 662 N N . LYS A 1 87 ? -14.808 3.700 -10.389 1.00 87.88 87 LYS A N 1
ATOM 663 C CA . LYS A 1 87 ? -13.617 4.536 -10.606 1.00 87.88 87 LYS A CA 1
ATOM 664 C C . LYS A 1 87 ? -13.478 5.675 -9.597 1.00 87.88 87 LYS A C 1
ATOM 666 O O . LYS A 1 87 ? -12.378 5.932 -9.120 1.00 87.88 87 LYS A O 1
ATOM 671 N N . ARG A 1 88 ? -14.580 6.355 -9.263 1.00 88.75 88 ARG A N 1
ATOM 672 C CA . ARG A 1 88 ? -14.592 7.461 -8.295 1.00 88.75 88 ARG A CA 1
ATOM 673 C C . ARG A 1 88 ? -14.144 7.012 -6.902 1.00 88.75 88 ARG A C 1
ATOM 675 O O . ARG A 1 88 ? -13.352 7.707 -6.272 1.00 88.75 88 ARG A O 1
ATOM 682 N N . ASP A 1 89 ? -14.633 5.871 -6.434 1.00 87.69 89 ASP A N 1
ATOM 683 C CA . ASP A 1 89 ? -14.354 5.379 -5.085 1.00 87.69 89 ASP A CA 1
ATOM 684 C C . ASP A 1 89 ? -12.924 4.810 -5.012 1.00 87.69 89 ASP A C 1
ATOM 686 O O . ASP A 1 89 ? -12.181 5.106 -4.076 1.00 87.69 89 ASP A O 1
ATOM 690 N N . LEU A 1 90 ? -12.483 4.103 -6.061 1.00 90.62 90 LEU A N 1
ATOM 691 C CA . LEU A 1 90 ? -11.092 3.663 -6.237 1.00 90.62 90 LEU A CA 1
ATOM 692 C C . LEU A 1 90 ? -10.111 4.843 -6.267 1.00 90.62 90 LEU A C 1
ATOM 694 O O . LEU A 1 90 ? -9.083 4.813 -5.589 1.00 90.62 90 LEU A O 1
ATOM 698 N N . LEU A 1 91 ? -10.441 5.896 -7.021 1.00 92.88 91 LEU A N 1
ATOM 699 C CA . LEU A 1 91 ? -9.649 7.121 -7.095 1.00 92.88 91 LEU A CA 1
ATOM 700 C C . LEU A 1 91 ? -9.545 7.788 -5.724 1.00 92.88 91 LEU A C 1
ATOM 702 O O . LEU A 1 91 ? -8.444 8.135 -5.305 1.00 92.88 91 LEU A O 1
ATOM 706 N N . PHE A 1 92 ? -10.669 7.925 -5.016 1.00 91.75 92 PHE A N 1
ATOM 707 C CA . PHE A 1 92 ? -10.705 8.535 -3.689 1.00 91.75 92 PHE A CA 1
ATOM 708 C C . PHE A 1 92 ? -9.779 7.811 -2.704 1.00 91.75 92 PHE A C 1
ATOM 710 O O . PHE A 1 92 ? -8.966 8.446 -2.028 1.00 91.75 92 PHE A O 1
ATOM 717 N N . VAL A 1 93 ? -9.851 6.477 -2.647 1.00 91.62 93 VAL A N 1
ATOM 718 C CA . VAL A 1 93 ? -9.010 5.688 -1.736 1.00 91.62 93 VAL A CA 1
ATOM 719 C C . VAL A 1 93 ? -7.541 5.726 -2.160 1.00 91.62 93 VAL A C 1
ATOM 721 O O . VAL A 1 93 ? -6.671 5.885 -1.302 1.00 91.62 93 VAL A O 1
ATOM 724 N N . ALA A 1 94 ? -7.244 5.639 -3.459 1.00 93.12 94 ALA A N 1
ATOM 725 C CA . ALA A 1 94 ? -5.876 5.721 -3.968 1.00 93.12 94 ALA A CA 1
ATOM 726 C C . ALA A 1 94 ? -5.232 7.092 -3.689 1.00 93.12 94 ALA A C 1
ATOM 728 O O . ALA A 1 94 ? -4.097 7.142 -3.213 1.00 93.12 94 ALA A O 1
ATOM 729 N N . GLU A 1 95 ? -5.953 8.199 -3.911 1.00 93.06 95 GLU A N 1
ATOM 730 C CA . GLU A 1 95 ? -5.484 9.551 -3.571 1.00 93.06 95 GLU A CA 1
ATOM 731 C C . GLU A 1 95 ? -5.281 9.700 -2.056 1.00 93.06 95 GLU A C 1
ATOM 733 O O . GLU A 1 95 ? -4.257 10.232 -1.612 1.00 93.06 95 GLU A O 1
ATOM 738 N N . ARG A 1 96 ? -6.215 9.183 -1.243 1.00 92.69 96 ARG A N 1
ATOM 739 C CA . ARG A 1 96 ? -6.096 9.237 0.217 1.00 92.69 96 ARG A CA 1
ATOM 740 C C . ARG A 1 96 ? -4.892 8.446 0.714 1.00 92.69 96 ARG A C 1
ATOM 742 O O . ARG A 1 96 ? -4.133 8.982 1.517 1.00 92.69 96 ARG A O 1
ATOM 749 N N . LEU A 1 97 ? -4.682 7.222 0.236 1.00 90.88 97 LEU A N 1
ATOM 750 C CA . LEU A 1 97 ? -3.523 6.412 0.610 1.00 90.88 97 LEU A CA 1
ATOM 751 C C . LEU A 1 97 ? -2.214 7.064 0.161 1.00 90.88 97 LEU A C 1
ATOM 753 O O . LEU A 1 97 ? -1.299 7.190 0.972 1.00 90.88 97 LEU A O 1
ATOM 757 N N . ALA A 1 98 ? -2.145 7.556 -1.079 1.00 89.81 98 ALA A N 1
ATOM 758 C CA . ALA A 1 98 ? -0.961 8.242 -1.592 1.00 89.81 98 ALA A CA 1
ATOM 759 C C . ALA A 1 98 ? -0.571 9.463 -0.741 1.00 89.81 98 ALA A C 1
ATOM 761 O O . ALA A 1 98 ? 0.616 9.723 -0.573 1.00 89.81 98 ALA A O 1
ATOM 762 N N . SER A 1 99 ? -1.546 10.172 -0.156 1.00 91.06 99 SER A N 1
ATOM 763 C CA . SER A 1 99 ? -1.287 11.317 0.732 1.00 91.06 99 SER A CA 1
ATOM 764 C C . SER A 1 99 ? -0.659 10.954 2.085 1.00 91.06 99 SER A C 1
ATOM 766 O O . SER A 1 99 ? -0.110 11.828 2.750 1.00 91.06 99 SER A O 1
ATOM 768 N N . VAL A 1 100 ? -0.748 9.687 2.506 1.00 91.00 100 VAL A N 1
ATOM 769 C CA . VAL A 1 100 ? -0.193 9.202 3.783 1.00 91.00 100 VAL A CA 1
ATOM 770 C C . VAL A 1 100 ? 1.181 8.545 3.583 1.00 91.00 100 VAL A C 1
ATOM 772 O O . VAL A 1 100 ? 1.888 8.297 4.555 1.00 91.00 100 VAL A O 1
ATOM 775 N N . LEU A 1 101 ? 1.584 8.261 2.339 1.00 88.38 101 LEU A N 1
ATOM 776 C CA . LEU A 1 101 ? 2.918 7.742 2.041 1.00 88.38 101 LEU A CA 1
ATOM 777 C C . LEU A 1 101 ? 3.959 8.863 2.021 1.00 88.38 101 LEU A C 1
ATOM 779 O O . 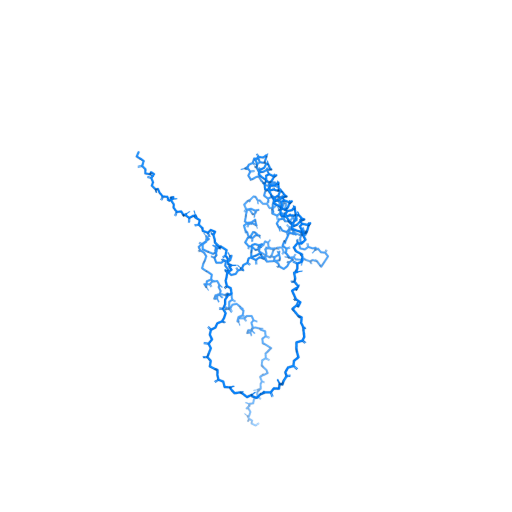LEU A 1 101 ? 3.747 9.921 1.435 1.00 88.38 101 LEU A O 1
ATOM 783 N N . ASP A 1 102 ? 5.137 8.570 2.566 1.00 88.44 102 ASP A N 1
ATOM 784 C CA . ASP A 1 102 ? 6.298 9.449 2.447 1.00 88.44 102 ASP A CA 1
ATOM 785 C C . ASP A 1 102 ? 6.785 9.539 0.990 1.00 88.44 102 ASP A C 1
ATOM 787 O O . ASP A 1 102 ? 6.731 8.560 0.237 1.00 88.44 102 ASP A O 1
ATOM 791 N N . ASP A 1 103 ? 7.380 10.676 0.618 1.00 86.69 103 ASP A N 1
ATOM 792 C CA . ASP A 1 103 ? 7.894 10.961 -0.733 1.00 86.69 103 ASP A CA 1
ATOM 793 C C . ASP A 1 103 ? 8.830 9.855 -1.267 1.00 86.69 103 ASP A C 1
ATOM 795 O O . ASP A 1 103 ? 8.767 9.489 -2.442 1.00 86.69 103 ASP A O 1
ATOM 799 N N . ASN A 1 104 ? 9.665 9.264 -0.402 1.00 89.00 104 ASN A N 1
ATOM 800 C CA . ASN A 1 104 ? 10.564 8.163 -0.765 1.00 89.00 104 ASN A CA 1
ATOM 801 C C . ASN A 1 104 ? 9.797 6.920 -1.228 1.00 89.00 104 ASN A C 1
ATOM 803 O O . ASN A 1 104 ? 10.139 6.323 -2.250 1.00 89.00 104 ASN A O 1
ATOM 807 N N . ARG A 1 105 ? 8.744 6.547 -0.498 1.00 89.19 105 ARG A N 1
ATOM 808 C CA . ARG A 1 105 ? 7.902 5.382 -0.796 1.00 89.19 105 ARG A CA 1
ATOM 809 C C . ARG A 1 105 ? 7.032 5.651 -2.014 1.00 89.19 105 ARG A C 1
ATOM 811 O O . ARG A 1 105 ? 6.989 4.836 -2.933 1.00 89.19 105 ARG A O 1
ATOM 818 N N . LEU A 1 106 ? 6.442 6.841 -2.072 1.00 90.69 106 LEU A N 1
ATOM 819 C CA . LEU A 1 106 ? 5.694 7.297 -3.233 1.00 90.69 106 LEU A CA 1
ATOM 820 C C . LEU A 1 106 ? 6.563 7.282 -4.501 1.00 90.69 106 LEU A C 1
ATOM 822 O O . LEU A 1 106 ? 6.076 6.932 -5.572 1.00 90.69 106 LEU A O 1
ATOM 826 N N . SER A 1 107 ? 7.866 7.571 -4.389 1.00 91.12 107 SER A N 1
ATOM 827 C CA . SER A 1 107 ? 8.794 7.530 -5.527 1.00 91.12 107 SER A CA 1
ATOM 828 C C . SER A 1 107 ? 8.993 6.134 -6.116 1.00 91.12 107 SER A C 1
ATOM 830 O O . SER A 1 107 ? 9.218 6.021 -7.320 1.00 91.12 107 SER A O 1
ATOM 832 N N . ILE A 1 108 ? 8.880 5.076 -5.309 1.00 91.44 108 ILE A N 1
ATOM 833 C CA . ILE A 1 108 ? 8.996 3.687 -5.777 1.00 91.44 108 ILE A CA 1
ATOM 834 C C . ILE A 1 108 ? 7.827 3.373 -6.714 1.00 91.44 108 ILE A C 1
ATOM 836 O O . ILE A 1 108 ? 8.034 2.902 -7.832 1.00 91.44 108 ILE A O 1
ATOM 840 N N . ILE A 1 109 ? 6.613 3.718 -6.281 1.00 92.62 109 ILE A N 1
ATOM 841 C CA . ILE A 1 109 ? 5.380 3.499 -7.043 1.00 92.62 109 ILE A CA 1
ATOM 842 C C . ILE A 1 109 ? 5.358 4.418 -8.269 1.00 92.62 109 ILE A C 1
ATOM 844 O O . ILE A 1 109 ? 5.179 3.958 -9.391 1.00 92.62 109 ILE A O 1
ATOM 848 N N . ALA A 1 110 ? 5.642 5.708 -8.093 1.00 91.88 110 ALA A N 1
ATOM 849 C CA . ALA A 1 110 ? 5.668 6.682 -9.181 1.00 91.88 110 ALA A CA 1
ATOM 850 C C . ALA A 1 110 ? 6.611 6.263 -10.324 1.00 91.88 110 ALA A C 1
ATOM 852 O O . ALA A 1 110 ? 6.228 6.324 -11.492 1.00 91.88 110 ALA A O 1
ATOM 853 N N . ARG A 1 111 ? 7.809 5.751 -10.003 1.00 91.75 111 ARG A N 1
ATOM 854 C CA . ARG A 1 111 ? 8.761 5.250 -11.010 1.00 91.75 111 ARG A CA 1
ATOM 855 C C . ARG A 1 111 ? 8.213 4.070 -11.805 1.00 91.75 111 ARG A C 1
ATOM 857 O O . ARG A 1 111 ? 8.462 4.015 -13.008 1.00 91.75 111 ARG A O 1
ATOM 864 N N . ARG A 1 112 ? 7.469 3.159 -11.167 1.00 90.94 112 ARG A N 1
ATOM 865 C CA . ARG A 1 112 ? 6.824 2.022 -11.844 1.00 90.94 112 ARG A CA 1
ATOM 866 C C . ARG A 1 112 ? 5.836 2.490 -12.911 1.00 90.94 112 ARG A C 1
ATOM 868 O O . ARG A 1 112 ? 5.781 1.907 -13.986 1.00 90.94 112 ARG A O 1
ATOM 875 N N . TYR A 1 113 ? 5.123 3.578 -12.637 1.00 91.31 113 TYR A N 1
ATOM 876 C CA . TYR A 1 113 ? 4.163 4.186 -13.560 1.00 91.31 113 TYR A CA 1
ATOM 877 C C . TYR A 1 113 ? 4.785 5.241 -14.492 1.00 91.31 113 TYR A C 1
ATOM 879 O O . TYR A 1 113 ? 4.071 5.992 -15.150 1.00 91.31 113 TYR A O 1
ATOM 887 N N . GLY A 1 114 ? 6.120 5.317 -14.564 1.00 88.69 114 GLY A N 1
ATOM 888 C CA . GLY A 1 114 ? 6.835 6.239 -15.454 1.00 88.69 114 GLY A CA 1
ATOM 889 C C . GLY A 1 114 ? 6.826 7.705 -15.006 1.00 88.69 114 GLY A C 1
ATOM 890 O O . GLY A 1 114 ? 7.272 8.577 -15.749 1.00 88.69 114 GLY A O 1
ATOM 891 N N . ILE A 1 115 ? 6.368 7.995 -13.788 1.00 89.44 115 ILE A N 1
ATOM 892 C CA . ILE A 1 115 ? 6.272 9.347 -13.238 1.00 89.44 115 ILE A CA 1
ATOM 893 C C . ILE A 1 115 ? 7.624 9.719 -12.628 1.00 89.44 115 ILE A C 1
ATOM 895 O O . ILE A 1 115 ? 8.067 9.151 -11.626 1.00 89.44 115 ILE A O 1
ATOM 899 N N . LYS A 1 116 ? 8.293 10.694 -13.239 1.00 81.88 116 LYS A N 1
ATOM 900 C CA . LYS A 1 116 ? 9.557 11.260 -12.756 1.00 81.88 116 LYS A CA 1
ATOM 901 C C . LYS A 1 116 ? 9.341 12.738 -12.440 1.00 81.88 116 LYS A C 1
ATOM 903 O O . LYS A 1 116 ? 8.642 13.419 -13.187 1.00 81.88 116 LYS A O 1
ATOM 908 N N . LYS A 1 117 ? 9.947 13.241 -11.356 1.00 74.38 117 LYS A N 1
ATOM 909 C CA . LYS A 1 117 ? 10.020 14.690 -11.107 1.00 74.38 117 LYS A CA 1
ATOM 910 C C . LYS A 1 117 ? 10.822 15.301 -12.262 1.00 74.38 117 LYS A C 1
ATOM 912 O O . LYS A 1 117 ? 12.020 15.059 -12.359 1.00 74.38 117 LYS A O 1
ATOM 917 N N . ALA A 1 118 ? 10.145 15.986 -13.182 1.00 65.62 118 ALA A N 1
ATOM 918 C CA . ALA A 1 118 ? 10.778 16.613 -14.345 1.00 65.62 118 ALA A CA 1
ATOM 919 C C . ALA A 1 118 ? 11.317 18.016 -14.024 1.00 65.62 118 ALA A C 1
ATOM 921 O O . ALA A 1 118 ? 12.236 18.490 -14.683 1.00 65.62 118 ALA A O 1
ATOM 922 N N . LYS A 1 119 ? 10.741 18.672 -13.012 1.00 70.00 119 LYS A N 1
ATOM 923 C CA . LYS A 1 119 ? 11.133 19.987 -12.504 1.00 70.00 119 LYS A CA 1
ATOM 924 C C . LYS A 1 119 ? 11.131 19.932 -10.980 1.00 70.00 119 LYS A C 1
ATOM 926 O O . LYS A 1 119 ? 10.213 19.349 -10.403 1.00 70.00 119 LYS A O 1
ATOM 931 N N . ASP A 1 120 ? 12.104 20.572 -10.336 1.00 66.00 120 ASP A N 1
ATOM 932 C CA . ASP A 1 120 ? 12.186 20.639 -8.866 1.00 66.00 120 ASP A CA 1
ATOM 933 C C . ASP A 1 120 ? 10.971 21.342 -8.232 1.00 66.00 120 ASP A C 1
ATOM 935 O O . ASP A 1 120 ? 10.684 21.171 -7.050 1.00 66.00 120 ASP A O 1
ATOM 939 N N . THR A 1 121 ? 10.220 22.100 -9.034 1.00 71.56 121 THR A N 1
ATOM 940 C CA . THR A 1 121 ? 9.015 22.831 -8.628 1.00 71.56 121 THR A CA 1
ATOM 941 C C . THR A 1 121 ? 7.785 21.931 -8.446 1.00 71.56 121 THR A C 1
ATOM 943 O O . THR A 1 121 ? 6.875 22.283 -7.691 1.00 71.56 121 THR A O 1
ATOM 946 N N . ASP A 1 122 ? 7.734 20.769 -9.107 1.00 78.88 122 ASP A N 1
ATOM 947 C CA . ASP A 1 122 ? 6.565 19.888 -9.071 1.00 78.88 122 ASP A CA 1
ATOM 948 C C . ASP A 1 122 ? 6.703 18.837 -7.962 1.00 78.88 122 ASP A C 1
ATOM 950 O O . ASP A 1 122 ? 7.574 17.961 -7.990 1.00 78.88 122 ASP A O 1
ATOM 954 N N . SER A 1 123 ? 5.809 18.888 -6.968 1.00 86.88 123 SER A N 1
ATOM 955 C CA . SER A 1 123 ? 5.795 17.874 -5.913 1.00 86.88 123 SER A CA 1
ATOM 956 C C . SER A 1 123 ? 5.340 16.522 -6.464 1.00 86.88 123 SER A C 1
ATOM 958 O O . SER A 1 123 ? 4.414 16.434 -7.277 1.00 86.88 123 SER A O 1
ATOM 960 N N . LEU A 1 124 ? 5.972 15.439 -5.995 1.00 88.44 124 LEU A N 1
ATOM 961 C CA . LEU A 1 124 ? 5.672 14.089 -6.479 1.00 88.44 124 LEU A CA 1
ATOM 962 C C . LEU A 1 124 ? 4.203 13.734 -6.261 1.00 88.44 124 LEU A C 1
ATOM 964 O O . LEU A 1 124 ? 3.573 13.185 -7.156 1.00 88.44 124 LEU A O 1
ATOM 968 N N . GLY A 1 125 ? 3.656 14.108 -5.102 1.00 89.38 125 GLY A N 1
ATOM 969 C CA . GLY A 1 125 ? 2.247 13.913 -4.774 1.00 89.38 125 GLY A CA 1
ATOM 970 C C . GLY A 1 125 ? 1.296 14.577 -5.768 1.00 89.38 125 GLY A C 1
ATOM 971 O O . GLY A 1 125 ? 0.295 13.971 -6.135 1.00 89.38 125 GLY A O 1
ATOM 972 N N . LYS A 1 126 ? 1.618 15.774 -6.278 1.00 90.12 126 LYS A N 1
ATOM 973 C CA . LYS A 1 126 ? 0.788 16.449 -7.290 1.00 90.12 126 LYS A CA 1
ATOM 974 C C . LYS A 1 126 ? 0.839 15.728 -8.635 1.00 90.12 126 LYS A C 1
ATOM 976 O O . LYS A 1 126 ? -0.209 15.506 -9.238 1.00 90.12 126 LYS A O 1
ATOM 981 N N . LEU A 1 127 ? 2.034 15.334 -9.082 1.00 91.50 127 LEU A N 1
ATOM 982 C CA . LEU A 1 127 ? 2.211 14.577 -10.327 1.00 91.50 127 LEU A CA 1
ATOM 983 C C . LEU A 1 127 ? 1.516 13.213 -10.252 1.00 91.50 127 LEU A C 1
ATOM 985 O O . LEU A 1 127 ? 0.830 12.807 -11.188 1.00 91.50 127 LEU A O 1
ATOM 989 N N . PHE A 1 128 ? 1.650 12.535 -9.114 1.00 92.50 128 PHE A N 1
ATOM 990 C CA . PHE A 1 128 ? 1.011 11.251 -8.868 1.00 92.50 128 PHE A CA 1
ATOM 991 C C . PHE A 1 128 ? -0.514 11.382 -8.810 1.00 92.50 128 PHE A C 1
ATOM 993 O O . PHE A 1 128 ? -1.210 10.645 -9.497 1.00 92.50 128 PHE A O 1
ATOM 1000 N N . ALA A 1 129 ? -1.056 12.375 -8.100 1.00 92.31 129 ALA A N 1
ATOM 1001 C CA . ALA A 1 129 ? -2.499 12.628 -8.073 1.00 92.31 129 ALA A CA 1
ATOM 1002 C C . ALA A 1 129 ? -3.063 12.956 -9.469 1.00 92.31 129 ALA A C 1
ATOM 1004 O O . ALA A 1 129 ? -4.115 12.450 -9.856 1.00 92.31 129 ALA A O 1
ATOM 1005 N N . ALA A 1 130 ? -2.346 13.756 -10.268 1.00 93.56 130 ALA A N 1
ATOM 1006 C CA . ALA A 1 130 ? -2.739 14.041 -11.648 1.00 93.56 130 ALA A CA 1
ATOM 1007 C C . ALA A 1 130 ? -2.772 12.773 -12.521 1.00 93.56 130 ALA A C 1
ATOM 1009 O O . ALA A 1 130 ? -3.664 12.633 -13.362 1.00 93.56 130 ALA A O 1
ATOM 1010 N N . TYR A 1 131 ? -1.838 11.843 -12.301 1.00 93.50 131 TYR A N 1
ATOM 1011 C CA . TYR A 1 131 ? -1.847 10.531 -12.944 1.00 93.50 131 TYR A CA 1
ATOM 1012 C C . TYR A 1 131 ? -3.065 9.695 -12.527 1.00 93.50 131 TYR A C 1
ATOM 1014 O O . TYR A 1 131 ? -3.785 9.202 -13.396 1.00 93.50 131 TYR A O 1
ATOM 1022 N N . LEU A 1 132 ? -3.356 9.597 -11.223 1.00 94.00 132 LEU A N 1
ATOM 1023 C CA . LEU A 1 132 ? -4.473 8.791 -10.713 1.00 94.00 132 LEU A CA 1
ATOM 1024 C C . LEU A 1 132 ? -5.822 9.212 -11.303 1.00 94.00 132 LEU A C 1
ATOM 1026 O O . LEU A 1 132 ? -6.626 8.361 -11.668 1.00 94.00 132 LEU A O 1
ATOM 1030 N N . ARG A 1 133 ? -6.057 10.514 -11.491 1.00 94.31 133 ARG A N 1
ATOM 1031 C CA . ARG A 1 133 ? -7.310 11.019 -12.089 1.00 94.31 133 ARG A CA 1
ATOM 1032 C C . ARG A 1 133 ? -7.549 10.521 -13.513 1.00 94.31 133 ARG A C 1
ATOM 1034 O O . ARG A 1 133 ? -8.696 10.398 -13.944 1.00 94.31 133 ARG A O 1
ATOM 1041 N N . ARG A 1 134 ? -6.472 10.245 -14.249 1.00 93.38 134 ARG A N 1
ATOM 1042 C CA . ARG A 1 134 ? -6.513 9.746 -15.629 1.00 93.38 134 ARG A CA 1
ATOM 1043 C C . ARG A 1 134 ? -6.479 8.223 -15.709 1.00 93.38 134 ARG A C 1
ATOM 1045 O O . ARG A 1 134 ? -6.879 7.684 -16.734 1.00 93.38 134 ARG A O 1
ATOM 1052 N N . ALA A 1 135 ? -6.043 7.550 -14.650 1.00 93.50 135 ALA A N 1
ATOM 1053 C CA . ALA A 1 135 ? -5.914 6.103 -14.609 1.00 93.50 135 ALA A CA 1
ATOM 1054 C C . ALA A 1 135 ? -7.262 5.383 -14.810 1.00 93.50 135 ALA A C 1
ATOM 1056 O O . ALA A 1 135 ? -8.334 5.879 -14.446 1.00 93.50 135 ALA A O 1
ATOM 1057 N N . GLU A 1 136 ? -7.193 4.202 -15.416 1.00 92.31 136 GLU A N 1
ATOM 1058 C CA . GLU A 1 136 ? -8.316 3.271 -15.536 1.00 92.31 136 GLU A CA 1
ATOM 1059 C C . GLU A 1 136 ? -8.537 2.506 -14.225 1.00 92.31 136 GLU A C 1
ATOM 1061 O O . GLU A 1 136 ? -7.656 2.456 -13.367 1.00 92.31 136 GLU A O 1
ATOM 1066 N N . GLU A 1 137 ? -9.703 1.878 -14.064 1.00 90.75 137 GLU A N 1
ATOM 1067 C CA . GLU A 1 137 ? -10.048 1.130 -12.845 1.00 90.75 137 GLU A CA 1
ATOM 1068 C C . GLU A 1 137 ? -9.064 -0.014 -12.554 1.00 90.75 137 GLU A C 1
ATOM 1070 O O . GLU A 1 137 ? -8.674 -0.215 -11.404 1.00 90.75 137 GLU A O 1
ATOM 1075 N N . SER A 1 138 ? -8.589 -0.704 -13.595 1.00 90.56 138 SER A N 1
ATOM 1076 C CA . SER A 1 138 ? -7.572 -1.763 -13.505 1.00 90.56 138 SER A CA 1
ATOM 1077 C C . SER A 1 138 ? -6.243 -1.254 -12.926 1.00 90.56 138 SER A C 1
ATOM 1079 O O . SER A 1 138 ? -5.619 -1.901 -12.076 1.00 90.56 138 SER A O 1
ATOM 1081 N N . VAL A 1 139 ? -5.830 -0.056 -13.345 1.00 93.94 139 VAL A N 1
ATOM 1082 C CA . VAL A 1 139 ? -4.623 0.621 -12.864 1.00 93.94 139 VAL A CA 1
ATOM 1083 C C . VAL A 1 139 ? -4.827 1.114 -11.437 1.00 93.94 139 VAL A C 1
ATOM 1085 O O . VAL A 1 139 ? -3.959 0.898 -10.596 1.00 93.94 139 VAL A O 1
ATOM 1088 N N . LEU A 1 140 ? -5.976 1.723 -11.130 1.00 93.62 140 LEU A N 1
ATOM 1089 C CA . LEU A 1 140 ? -6.295 2.174 -9.773 1.00 93.62 140 LEU A CA 1
ATOM 1090 C C . LEU A 1 140 ? -6.313 1.010 -8.776 1.00 93.62 140 LEU A C 1
ATOM 1092 O O . LEU A 1 140 ? -5.763 1.145 -7.685 1.00 93.62 140 LEU A O 1
ATOM 1096 N N . GLY A 1 141 ? -6.870 -0.143 -9.160 1.00 91.88 141 GLY A N 1
ATOM 1097 C CA . GLY A 1 141 ? -6.827 -1.359 -8.347 1.00 91.88 141 GLY A CA 1
ATOM 1098 C C . GLY A 1 141 ? -5.395 -1.829 -8.080 1.00 91.88 141 GLY A C 1
ATOM 1099 O O . GLY A 1 141 ? -5.040 -2.123 -6.939 1.00 91.88 141 GLY A O 1
ATOM 1100 N N . SER A 1 142 ? -4.541 -1.815 -9.108 1.00 92.88 142 SER A N 1
ATOM 1101 C CA . SER A 1 142 ? -3.121 -2.171 -8.975 1.00 92.88 142 SER A CA 1
ATOM 1102 C C . SER A 1 142 ? -2.373 -1.209 -8.045 1.00 92.88 142 SER A C 1
ATOM 1104 O O . SER A 1 142 ? -1.714 -1.643 -7.098 1.00 92.88 142 SER A O 1
ATOM 1106 N N . VAL A 1 143 ? -2.542 0.104 -8.247 1.00 94.19 143 VAL A N 1
ATOM 1107 C CA . VAL A 1 143 ? -1.965 1.143 -7.383 1.00 94.19 143 VAL A CA 1
ATOM 1108 C C . VAL A 1 143 ? -2.414 0.957 -5.938 1.00 94.19 143 VAL A C 1
ATOM 1110 O O . VAL A 1 143 ? -1.597 1.084 -5.028 1.00 94.19 143 VAL A O 1
ATOM 1113 N N . LEU A 1 144 ? -3.693 0.660 -5.709 1.00 93.94 144 LEU A N 1
ATOM 1114 C CA . LEU A 1 144 ? -4.249 0.506 -4.369 1.00 93.94 144 LEU A CA 1
ATOM 1115 C C . LEU A 1 144 ? -3.607 -0.670 -3.626 1.00 93.94 144 LEU A C 1
ATOM 1117 O O . LEU A 1 144 ? -3.203 -0.511 -2.473 1.00 93.94 144 LEU A O 1
ATOM 1121 N N . VAL A 1 145 ? -3.435 -1.814 -4.292 1.00 93.25 145 VAL A N 1
ATOM 1122 C CA . VAL A 1 145 ? -2.737 -2.977 -3.724 1.00 93.25 145 VAL A CA 1
ATOM 1123 C C . VAL A 1 145 ? -1.287 -2.631 -3.380 1.00 93.25 145 VAL A C 1
ATOM 1125 O O . VAL A 1 145 ? -0.850 -2.844 -2.248 1.00 93.25 145 VAL A O 1
ATOM 1128 N N . GLU A 1 146 ? -0.545 -2.045 -4.320 1.00 92.75 146 GLU A N 1
ATOM 1129 C CA . GLU A 1 146 ? 0.862 -1.678 -4.116 1.00 92.75 146 GLU A CA 1
ATOM 1130 C C . GLU A 1 146 ? 1.050 -0.676 -2.979 1.00 92.75 146 GLU A C 1
ATOM 1132 O O . GLU A 1 146 ? 1.904 -0.852 -2.108 1.00 92.75 146 GLU A O 1
ATOM 1137 N N . THR A 1 147 ? 0.223 0.367 -2.975 1.00 93.06 147 THR A N 1
ATOM 1138 C CA . THR A 1 147 ? 0.262 1.434 -1.976 1.00 93.06 147 THR A CA 1
ATOM 1139 C C . THR A 1 147 ? -0.101 0.888 -0.601 1.00 93.06 147 THR A C 1
ATOM 1141 O O . THR A 1 147 ? 0.517 1.282 0.383 1.00 93.06 147 THR A O 1
ATOM 1144 N N . THR A 1 148 ? -1.031 -0.068 -0.520 1.00 94.12 148 THR A N 1
ATOM 1145 C CA . THR A 1 148 ? -1.406 -0.723 0.741 1.00 94.12 148 THR A CA 1
ATOM 1146 C C . THR A 1 148 ? -0.273 -1.586 1.287 1.00 94.12 148 THR A C 1
ATOM 1148 O O . THR A 1 148 ? 0.077 -1.441 2.453 1.00 94.12 148 THR A O 1
ATOM 1151 N N . ILE A 1 149 ? 0.368 -2.426 0.467 1.00 93.19 149 ILE A N 1
ATOM 1152 C CA . ILE A 1 149 ? 1.525 -3.236 0.903 1.00 93.19 149 ILE A CA 1
ATOM 1153 C C . ILE A 1 149 ? 2.653 -2.318 1.394 1.00 93.19 149 ILE A C 1
ATOM 1155 O O . ILE A 1 149 ? 3.235 -2.515 2.469 1.00 93.19 149 ILE A O 1
ATOM 1159 N N . LEU A 1 150 ? 2.934 -1.256 0.634 1.00 92.06 150 LEU A N 1
ATOM 1160 C CA . LEU A 1 150 ? 3.967 -0.295 0.991 1.00 92.06 150 LEU A CA 1
ATOM 1161 C C . LEU A 1 150 ? 3.588 0.523 2.232 1.00 92.06 150 LEU A C 1
ATOM 1163 O O . LEU A 1 150 ? 4.465 0.839 3.026 1.00 92.06 150 LEU A O 1
ATOM 1167 N N . TYR A 1 151 ? 2.311 0.818 2.457 1.00 92.56 151 TYR A N 1
ATOM 1168 C CA . TYR A 1 151 ? 1.836 1.455 3.681 1.00 92.56 151 TYR A CA 1
ATOM 1169 C C . TYR A 1 151 ? 1.940 0.521 4.890 1.00 92.56 151 TYR A C 1
ATOM 1171 O O . TYR A 1 151 ? 2.4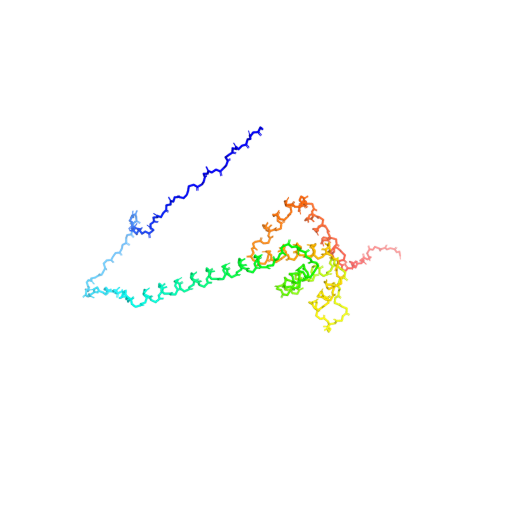71 0.915 5.925 1.00 92.56 151 TYR A O 1
ATOM 1179 N N . MET A 1 152 ? 1.508 -0.733 4.774 1.00 91.88 152 MET A N 1
ATOM 1180 C CA . MET A 1 152 ? 1.554 -1.706 5.871 1.00 91.88 152 MET A CA 1
ATOM 1181 C C . MET A 1 152 ? 2.988 -1.965 6.343 1.00 91.88 152 MET A C 1
ATOM 1183 O O . MET A 1 152 ? 3.244 -2.012 7.544 1.00 91.88 152 MET A O 1
ATOM 1187 N N . SER A 1 153 ? 3.956 -1.977 5.422 1.00 91.00 153 SER A N 1
ATOM 1188 C CA . SER A 1 153 ? 5.386 -2.053 5.760 1.00 91.00 153 SER A CA 1
ATOM 1189 C C . SER A 1 153 ? 5.957 -0.796 6.456 1.00 91.00 153 SER A C 1
ATOM 1191 O O . SER A 1 153 ? 7.138 -0.775 6.798 1.00 91.00 153 SER A O 1
ATOM 1193 N N . THR A 1 154 ? 5.173 0.280 6.638 1.00 89.06 154 THR A N 1
ATOM 1194 C CA . THR A 1 154 ? 5.511 1.401 7.549 1.00 89.06 154 THR A CA 1
ATOM 1195 C C . THR A 1 154 ? 5.043 1.143 8.977 1.00 89.06 154 THR A C 1
ATOM 1197 O O . THR A 1 154 ? 5.643 1.645 9.923 1.00 89.06 154 THR A O 1
ATOM 1200 N N . ARG A 1 155 ? 3.935 0.411 9.133 1.00 87.81 155 ARG A N 1
ATOM 1201 C CA . ARG A 1 155 ? 3.250 0.204 10.415 1.00 87.81 155 ARG A CA 1
ATOM 1202 C C . ARG A 1 155 ? 3.710 -1.064 11.118 1.00 87.81 155 ARG A C 1
ATOM 1204 O O . ARG A 1 155 ? 3.614 -1.152 12.336 1.00 87.81 155 ARG A O 1
ATOM 1211 N N . GLN A 1 156 ? 4.170 -2.035 10.343 1.00 90.19 156 GLN A N 1
ATOM 1212 C CA . GLN A 1 156 ? 4.541 -3.369 10.790 1.00 90.19 156 GLN A CA 1
ATOM 1213 C C . GLN A 1 156 ? 5.954 -3.721 10.321 1.00 90.19 156 GLN A C 1
ATOM 1215 O O . GLN A 1 156 ? 6.624 -2.926 9.660 1.00 90.19 156 GLN A O 1
ATOM 1220 N N . ASN A 1 157 ? 6.411 -4.931 10.653 1.00 91.06 157 ASN A N 1
ATOM 1221 C CA . ASN A 1 157 ? 7.690 -5.437 10.180 1.00 91.06 157 ASN A CA 1
ATOM 1222 C C . ASN A 1 157 ? 7.676 -5.553 8.639 1.00 91.06 157 ASN A C 1
ATOM 1224 O O . ASN A 1 157 ? 6.910 -6.354 8.097 1.00 91.06 157 ASN A O 1
ATOM 1228 N N . PRO A 1 158 ? 8.525 -4.797 7.918 1.00 89.62 158 PRO A N 1
ATOM 1229 C CA . PRO A 1 158 ? 8.509 -4.781 6.460 1.00 89.62 158 PRO A CA 1
ATOM 1230 C C . PRO A 1 158 ? 8.853 -6.144 5.854 1.00 89.62 158 PRO A C 1
ATOM 1232 O O . PRO A 1 158 ? 8.281 -6.503 4.830 1.00 89.62 158 PRO A O 1
ATOM 1235 N N . ALA A 1 159 ? 9.742 -6.923 6.481 1.00 90.50 159 ALA A N 1
ATOM 1236 C CA . ALA A 1 159 ? 10.112 -8.245 5.982 1.00 90.50 159 ALA A CA 1
ATOM 1237 C C . ALA A 1 159 ? 8.920 -9.209 6.028 1.00 90.50 159 ALA A C 1
ATOM 1239 O O . ALA A 1 159 ? 8.674 -9.927 5.064 1.00 90.50 159 ALA A O 1
ATOM 1240 N N . GLN A 1 160 ? 8.145 -9.161 7.114 1.00 92.44 160 GLN A N 1
ATOM 1241 C CA . GLN A 1 160 ? 6.951 -9.982 7.273 1.00 92.44 160 GLN A CA 1
ATOM 1242 C C . GLN A 1 160 ? 5.870 -9.596 6.255 1.00 92.44 160 GLN A C 1
ATOM 1244 O O . GLN A 1 160 ? 5.397 -10.455 5.520 1.00 92.44 160 GLN A O 1
ATOM 1249 N N . VAL A 1 161 ? 5.540 -8.304 6.141 1.00 92.25 161 VAL A N 1
ATOM 1250 C CA . VAL A 1 161 ? 4.515 -7.817 5.197 1.00 92.25 161 VAL A CA 1
ATOM 1251 C C . VAL A 1 161 ? 4.864 -8.185 3.750 1.00 92.25 161 VAL A C 1
ATOM 1253 O O . VAL A 1 161 ? 3.996 -8.587 2.975 1.00 92.25 161 VAL A O 1
ATOM 1256 N N . LEU A 1 162 ? 6.141 -8.068 3.369 1.00 91.12 162 LEU A N 1
ATOM 1257 C CA . LEU A 1 162 ? 6.592 -8.425 2.024 1.00 91.12 162 LEU A CA 1
ATOM 1258 C C . LEU A 1 162 ? 6.568 -9.942 1.783 1.00 91.12 162 LEU A C 1
ATOM 1260 O O . LEU A 1 162 ? 6.219 -10.353 0.679 1.00 91.12 162 LEU A O 1
ATOM 1264 N N . GLN A 1 163 ? 6.884 -10.770 2.786 1.00 91.69 163 GLN A N 1
ATOM 1265 C CA . GLN A 1 163 ? 6.764 -12.230 2.680 1.00 91.69 163 GLN A CA 1
ATOM 1266 C C . GLN A 1 163 ? 5.307 -12.697 2.594 1.00 91.69 163 GLN A C 1
ATOM 1268 O O . GLN A 1 163 ? 4.992 -13.574 1.789 1.00 91.69 163 GLN A O 1
ATOM 1273 N N . GLU A 1 164 ? 4.405 -12.101 3.374 1.00 91.81 164 GLU A N 1
ATOM 1274 C CA . GLU A 1 164 ? 2.967 -12.386 3.305 1.00 91.81 164 GLU A CA 1
ATOM 1275 C C . GLU A 1 164 ? 2.411 -12.042 1.917 1.00 91.81 164 GLU A C 1
ATOM 1277 O O . GLU A 1 164 ? 1.743 -12.864 1.287 1.00 91.81 164 GLU A O 1
ATOM 1282 N N . ALA A 1 165 ? 2.765 -10.866 1.388 1.00 91.88 165 ALA A N 1
ATOM 1283 C CA . ALA A 1 165 ? 2.400 -10.473 0.030 1.00 91.88 165 ALA A CA 1
ATOM 1284 C C . ALA A 1 165 ? 2.993 -11.425 -1.022 1.00 91.88 165 ALA A C 1
ATOM 1286 O O . ALA A 1 165 ? 2.290 -11.859 -1.933 1.00 91.88 165 ALA A O 1
ATOM 1287 N N . ALA A 1 166 ? 4.269 -11.789 -0.892 1.00 92.44 166 ALA A N 1
ATOM 1288 C CA . ALA A 1 166 ? 4.919 -12.728 -1.798 1.00 92.44 166 ALA A CA 1
ATOM 1289 C C . ALA A 1 166 ? 4.247 -14.105 -1.792 1.00 92.44 166 ALA A C 1
ATOM 1291 O O . ALA A 1 166 ? 4.034 -14.688 -2.851 1.00 92.44 166 ALA A O 1
ATOM 1292 N N . THR A 1 167 ? 3.834 -14.583 -0.620 1.00 93.94 167 THR A N 1
ATOM 1293 C CA . THR A 1 167 ? 3.096 -15.842 -0.473 1.00 93.94 167 THR A CA 1
ATOM 1294 C C . THR A 1 167 ? 1.736 -15.762 -1.166 1.00 93.94 167 THR A C 1
ATOM 1296 O O . THR A 1 167 ? 1.385 -16.655 -1.938 1.00 93.94 167 THR A O 1
ATOM 1299 N N . LEU A 1 168 ? 0.993 -14.669 -0.956 1.00 93.62 168 LEU A N 1
ATOM 1300 C CA . LEU A 1 168 ? -0.323 -14.451 -1.563 1.00 93.62 168 LEU A CA 1
ATOM 1301 C C . LEU A 1 168 ? -0.257 -14.425 -3.097 1.00 93.62 168 LEU A C 1
ATOM 1303 O O . LEU A 1 168 ? -1.079 -15.049 -3.769 1.00 93.62 168 LEU A O 1
ATOM 1307 N N . TYR A 1 169 ? 0.739 -13.729 -3.649 1.00 91.19 169 TYR A N 1
ATOM 1308 C CA . TYR A 1 169 ? 0.925 -13.584 -5.096 1.00 91.19 169 TYR A CA 1
ATOM 1309 C C . TYR A 1 169 ? 1.839 -14.648 -5.713 1.00 91.19 169 TYR A C 1
ATOM 1311 O O . TYR A 1 169 ? 2.115 -14.587 -6.910 1.00 91.19 169 TYR A O 1
ATOM 1319 N N . LYS A 1 170 ? 2.288 -15.630 -4.920 1.00 92.94 170 LYS A N 1
ATOM 1320 C CA . LYS A 1 170 ? 3.181 -16.722 -5.343 1.00 92.94 170 LYS A CA 1
ATOM 1321 C C . LYS A 1 170 ? 4.461 -16.211 -6.020 1.00 92.94 170 LYS A C 1
ATOM 1323 O O . LYS A 1 170 ? 4.887 -16.721 -7.054 1.00 92.94 170 LYS A O 1
ATOM 1328 N N . VAL A 1 171 ? 5.055 -15.175 -5.440 1.00 92.25 171 VAL A N 1
ATOM 1329 C CA . VAL A 1 171 ? 6.288 -14.542 -5.909 1.00 92.25 171 VAL A CA 1
ATOM 1330 C C . VAL A 1 171 ? 7.475 -15.099 -5.126 1.00 92.25 171 VAL A C 1
ATOM 1332 O O . VAL A 1 171 ? 7.474 -15.082 -3.900 1.00 92.25 171 VAL A O 1
ATOM 1335 N N . ASP A 1 172 ? 8.515 -15.541 -5.831 1.00 87.25 172 ASP A N 1
ATOM 1336 C CA . ASP A 1 172 ? 9.764 -15.993 -5.214 1.00 87.25 172 ASP A CA 1
ATOM 1337 C C . ASP A 1 172 ? 10.649 -14.792 -4.835 1.00 87.25 172 ASP A C 1
ATOM 1339 O O . ASP A 1 172 ? 11.317 -14.175 -5.675 1.00 87.25 172 ASP A O 1
ATOM 1343 N N . THR A 1 173 ? 10.640 -14.440 -3.549 1.00 86.44 173 THR A N 1
ATOM 1344 C CA . THR A 1 173 ? 11.436 -13.329 -3.015 1.00 86.44 173 THR A CA 1
ATOM 1345 C C . THR A 1 173 ? 12.929 -13.602 -3.023 1.00 86.44 173 THR A C 1
ATOM 1347 O O . THR A 1 173 ? 13.701 -12.649 -3.132 1.00 86.44 173 THR A O 1
ATOM 1350 N N . ASP A 1 174 ? 13.352 -14.862 -2.937 1.00 84.25 174 ASP A N 1
ATOM 1351 C CA . ASP A 1 174 ? 14.768 -15.221 -2.894 1.00 84.25 174 ASP A CA 1
ATOM 1352 C C . ASP A 1 174 ? 15.387 -15.079 -4.282 1.00 84.25 174 ASP A C 1
ATOM 1354 O O . ASP A 1 174 ? 16.441 -14.452 -4.434 1.00 84.25 174 ASP A O 1
ATOM 1358 N N . ALA A 1 175 ? 14.680 -15.534 -5.320 1.00 86.94 175 ALA A N 1
ATOM 1359 C CA . ALA A 1 175 ? 15.068 -15.289 -6.706 1.00 86.94 175 ALA A CA 1
ATOM 1360 C C . ALA A 1 175 ? 15.152 -13.784 -7.023 1.00 86.94 175 ALA A C 1
ATOM 1362 O O . ALA A 1 175 ? 16.091 -13.333 -7.691 1.00 86.94 175 ALA A O 1
ATOM 1363 N N . ILE A 1 176 ? 14.206 -12.981 -6.521 1.00 87.44 176 ILE A N 1
ATOM 1364 C CA . ILE A 1 176 ? 14.239 -11.518 -6.674 1.00 87.44 176 ILE A CA 1
ATOM 1365 C C . ILE A 1 176 ? 15.424 -10.919 -5.911 1.00 87.44 176 ILE A C 1
ATOM 1367 O O . ILE A 1 176 ? 16.169 -10.116 -6.475 1.00 87.44 176 ILE A O 1
ATOM 1371 N N . ALA A 1 177 ? 15.652 -11.323 -4.662 1.00 85.75 177 ALA A N 1
ATOM 1372 C CA . ALA A 1 177 ? 16.758 -10.825 -3.850 1.00 85.75 177 ALA A CA 1
ATOM 1373 C C . ALA A 1 177 ? 18.119 -11.149 -4.480 1.00 85.75 177 ALA A C 1
ATOM 1375 O O . ALA A 1 177 ? 19.024 -10.312 -4.450 1.00 85.75 177 ALA A O 1
ATOM 1376 N N . LEU A 1 178 ? 18.268 -12.328 -5.091 1.00 89.56 178 LEU A N 1
ATOM 1377 C CA . LEU A 1 178 ? 19.471 -12.706 -5.831 1.00 89.56 178 LEU A CA 1
ATOM 1378 C C . LEU A 1 178 ? 19.708 -11.789 -7.035 1.00 89.56 178 LEU A C 1
ATOM 1380 O O . LEU A 1 178 ? 20.820 -11.279 -7.189 1.00 89.56 178 LEU A O 1
ATOM 1384 N N . LYS A 1 179 ? 18.677 -11.506 -7.840 1.00 88.94 179 LYS A N 1
ATOM 1385 C CA . LYS A 1 179 ? 18.780 -10.565 -8.972 1.00 88.94 179 LYS A CA 1
ATOM 1386 C C . LYS A 1 179 ? 19.142 -9.158 -8.509 1.00 88.94 179 LYS A C 1
ATOM 1388 O O . LYS A 1 179 ? 20.060 -8.548 -9.046 1.00 88.94 179 LYS A O 1
ATOM 1393 N N . VAL A 1 180 ? 18.486 -8.671 -7.459 1.00 89.50 180 VAL A N 1
ATOM 1394 C CA . VAL A 1 180 ? 18.763 -7.349 -6.888 1.00 89.50 180 VAL A CA 1
ATOM 1395 C C . VAL A 1 180 ? 20.213 -7.263 -6.393 1.00 89.50 180 VAL A C 1
ATOM 1397 O O . VAL A 1 180 ? 20.918 -6.310 -6.721 1.00 89.50 180 VAL A O 1
ATOM 1400 N N . LYS A 1 181 ? 20.713 -8.280 -5.678 1.00 88.12 181 LYS A N 1
ATOM 1401 C CA . LYS A 1 181 ? 22.122 -8.351 -5.244 1.00 88.12 181 LYS A CA 1
ATOM 1402 C C . LYS A 1 181 ? 23.095 -8.355 -6.427 1.00 88.12 181 LYS A C 1
ATOM 1404 O O . LYS A 1 181 ? 24.112 -7.663 -6.375 1.00 88.12 181 LYS A O 1
ATOM 1409 N N . GLN A 1 182 ? 22.786 -9.094 -7.493 1.00 87.06 182 GLN A N 1
ATOM 1410 C CA . GLN A 1 182 ? 23.588 -9.099 -8.722 1.00 87.06 182 GLN A CA 1
ATOM 1411 C C . GLN A 1 182 ? 23.609 -7.717 -9.393 1.00 87.06 182 GLN A C 1
ATOM 1413 O O . GLN A 1 182 ? 24.680 -7.252 -9.786 1.00 87.06 182 GLN A O 1
ATOM 1418 N N . GLU A 1 183 ? 22.471 -7.019 -9.460 1.00 83.69 183 GLU A N 1
ATOM 1419 C CA . GLU A 1 183 ? 22.393 -5.654 -9.995 1.00 83.69 183 GLU A CA 1
ATOM 1420 C C . GLU A 1 183 ? 23.204 -4.649 -9.171 1.00 83.69 183 GLU A C 1
ATOM 1422 O O . GLU A 1 183 ? 23.873 -3.780 -9.738 1.00 83.69 183 GLU A O 1
ATOM 1427 N N . PHE A 1 184 ? 23.178 -4.758 -7.841 1.00 83.56 184 PHE A N 1
ATOM 1428 C CA . PHE A 1 184 ? 23.996 -3.911 -6.974 1.00 83.56 184 PHE A CA 1
ATOM 1429 C C . PHE A 1 184 ? 25.491 -4.201 -7.145 1.00 83.56 184 PHE A C 1
ATOM 1431 O O . PHE A 1 184 ? 26.271 -3.264 -7.324 1.00 83.56 184 PHE A O 1
ATOM 1438 N N . ALA A 1 185 ? 25.891 -5.474 -7.206 1.00 82.81 185 ALA A N 1
ATOM 1439 C CA . ALA A 1 185 ? 27.281 -5.860 -7.453 1.00 82.81 185 ALA A CA 1
ATOM 1440 C C . ALA A 1 185 ? 27.785 -5.409 -8.840 1.00 82.81 185 ALA A C 1
ATOM 1442 O O . ALA A 1 185 ? 28.952 -5.038 -8.988 1.00 82.81 185 ALA A O 1
ATOM 1443 N N . ALA A 1 186 ? 26.924 -5.407 -9.863 1.00 80.62 186 ALA A N 1
ATOM 1444 C CA . ALA A 1 186 ? 27.248 -4.881 -11.189 1.00 80.62 186 ALA A CA 1
ATOM 1445 C C . ALA A 1 186 ? 27.415 -3.350 -11.173 1.00 80.62 186 ALA A C 1
ATOM 1447 O O . ALA A 1 186 ? 28.398 -2.834 -11.710 1.00 80.62 186 ALA A O 1
ATOM 1448 N N . LYS A 1 187 ? 26.511 -2.631 -10.490 1.00 75.19 187 LYS A N 1
ATOM 1449 C CA . LYS A 1 187 ? 26.575 -1.167 -10.325 1.00 75.19 187 LYS A CA 1
ATOM 1450 C C . LYS A 1 187 ? 27.780 -0.702 -9.497 1.00 75.19 187 LYS A C 1
ATOM 1452 O O . LYS A 1 187 ? 28.292 0.389 -9.740 1.00 75.19 187 LYS A O 1
ATOM 1457 N N . GLU A 1 188 ? 28.260 -1.501 -8.542 1.00 74.88 188 GLU A N 1
ATOM 1458 C CA . GLU A 1 188 ? 29.509 -1.213 -7.818 1.00 74.88 188 GLU A CA 1
ATOM 1459 C C . GLU A 1 188 ? 30.754 -1.424 -8.687 1.00 74.88 188 GLU A C 1
ATOM 1461 O O . GLU A 1 188 ? 31.695 -0.630 -8.634 1.00 74.88 188 GLU A O 1
ATOM 1466 N N . LYS A 1 189 ? 30.767 -2.460 -9.532 1.00 65.06 189 LYS A N 1
ATOM 1467 C CA . LYS A 1 189 ? 31.886 -2.717 -10.450 1.00 65.06 189 LYS A CA 1
ATOM 1468 C C . LYS A 1 189 ? 32.002 -1.649 -11.541 1.00 65.06 189 LYS A C 1
ATOM 1470 O O . LYS A 1 189 ? 33.122 -1.317 -11.917 1.00 65.06 189 LYS A O 1
ATOM 1475 N N . SER A 1 190 ? 30.889 -1.062 -11.987 1.00 60.00 190 SER A N 1
ATOM 1476 C CA . SER A 1 190 ? 30.877 0.037 -12.967 1.00 60.00 190 SER A CA 1
ATOM 1477 C C . SER A 1 190 ? 31.194 1.419 -12.377 1.00 60.00 190 SER A C 1
ATOM 1479 O O . SER A 1 190 ? 31.355 2.373 -13.131 1.00 60.00 190 SER A O 1
ATOM 1481 N N . LYS A 1 191 ? 31.272 1.553 -11.044 1.00 60.44 191 LYS A N 1
ATOM 1482 C CA . LYS A 1 191 ? 31.648 2.800 -10.348 1.00 60.44 191 LYS A CA 1
ATOM 1483 C C . LYS A 1 191 ? 33.131 2.875 -9.964 1.00 60.44 191 LYS A C 1
ATOM 1485 O O . LYS A 1 191 ? 33.554 3.880 -9.398 1.00 60.44 191 LYS A O 1
ATOM 1490 N N . LYS A 1 192 ? 33.939 1.847 -10.255 1.00 49.12 192 LYS A N 1
ATOM 1491 C CA . LYS A 1 192 ? 35.394 1.915 -10.049 1.00 49.12 192 LYS A CA 1
ATOM 1492 C C . LYS A 1 192 ? 36.020 2.790 -11.149 1.00 49.12 192 LYS A C 1
ATOM 1494 O O . LYS A 1 192 ? 35.824 2.468 -12.320 1.00 49.12 192 LYS A O 1
ATOM 1499 N N . PRO A 1 193 ? 36.768 3.864 -10.815 1.00 49.16 193 PRO A N 1
ATOM 1500 C CA . PRO A 1 193 ? 37.508 4.624 -11.818 1.00 49.16 193 PRO A CA 1
ATOM 1501 C C . PRO A 1 193 ? 38.536 3.705 -12.500 1.00 49.16 193 PRO A C 1
ATOM 1503 O O . PRO A 1 193 ? 39.017 2.758 -11.863 1.00 49.16 193 PRO A O 1
ATOM 1506 N N . PRO A 1 194 ? 38.870 3.936 -13.783 1.00 47.56 194 PRO A N 1
ATOM 1507 C CA . PRO A 1 194 ? 39.801 3.079 -14.502 1.00 47.56 194 PRO A CA 1
ATOM 1508 C C . PRO A 1 194 ? 41.141 3.052 -13.760 1.00 47.56 194 PRO A C 1
ATOM 1510 O O . PRO A 1 194 ? 41.751 4.090 -13.505 1.00 47.56 194 PRO A O 1
ATOM 1513 N N . LYS A 1 195 ? 41.587 1.846 -13.387 1.00 44.12 195 LYS A N 1
ATOM 1514 C CA . LYS A 1 195 ? 42.931 1.619 -12.852 1.00 44.12 195 LYS A CA 1
ATOM 1515 C C . LYS A 1 195 ? 43.938 2.134 -13.876 1.00 44.12 195 LYS A C 1
ATOM 1517 O O . LYS A 1 195 ? 43.931 1.694 -15.024 1.00 44.12 195 LYS A O 1
ATOM 1522 N N . ALA A 1 196 ? 44.798 3.041 -13.418 1.00 48.59 196 ALA A N 1
ATOM 1523 C CA . ALA A 1 196 ? 45.996 3.476 -14.110 1.00 48.59 196 ALA A CA 1
ATOM 1524 C C . ALA A 1 196 ? 46.731 2.262 -14.693 1.00 48.59 196 ALA A C 1
ATOM 1526 O O . ALA A 1 196 ? 47.112 1.343 -13.965 1.00 48.59 196 ALA A O 1
ATOM 1527 N N . VAL A 1 197 ? 46.909 2.257 -16.013 1.00 45.38 197 VAL A N 1
ATOM 1528 C CA . VAL A 1 197 ? 47.783 1.298 -16.680 1.00 45.38 197 VAL A CA 1
ATOM 1529 C C . VAL A 1 197 ? 49.211 1.764 -16.425 1.00 45.38 197 VAL A C 1
ATOM 1531 O O . VAL A 1 197 ? 49.750 2.604 -17.142 1.00 45.38 197 VAL A O 1
ATOM 1534 N N . THR A 1 198 ? 49.831 1.223 -15.382 1.00 46.72 198 THR A N 1
ATOM 1535 C CA . THR A 1 198 ? 51.285 1.198 -15.247 1.00 46.72 198 THR A CA 1
ATOM 1536 C C . THR A 1 198 ? 51.854 0.351 -16.386 1.00 46.72 198 THR A C 1
ATOM 1538 O O . THR A 1 198 ? 51.910 -0.875 -16.313 1.00 46.72 198 THR A O 1
ATOM 1541 N N . LYS A 1 199 ? 52.282 0.999 -17.476 1.00 41.06 199 LYS A N 1
ATOM 1542 C CA . LYS A 1 199 ? 53.191 0.372 -18.442 1.00 41.06 199 LYS A CA 1
ATOM 1543 C C . LYS A 1 199 ? 54.591 0.341 -17.832 1.00 41.06 199 LYS A C 1
ATOM 1545 O O . LYS A 1 199 ? 55.300 1.339 -17.845 1.00 41.06 199 LYS A O 1
ATOM 1550 N N . ALA A 1 200 ? 54.985 -0.823 -17.330 1.00 50.56 200 ALA A N 1
ATOM 1551 C CA . ALA A 1 200 ? 56.381 -1.182 -17.116 1.00 50.56 200 ALA A CA 1
ATOM 1552 C C . ALA A 1 200 ? 56.731 -2.400 -17.989 1.00 50.56 200 ALA A C 1
ATOM 1554 O O . ALA A 1 200 ? 56.167 -3.474 -17.782 1.00 50.56 200 ALA A O 1
ATOM 1555 N N . LYS A 1 201 ? 57.636 -2.188 -18.960 1.00 41.50 201 LYS A N 1
ATOM 1556 C CA . LYS A 1 201 ? 58.629 -3.100 -19.600 1.00 41.50 201 LYS A CA 1
ATOM 1557 C C . LYS A 1 201 ? 59.077 -2.429 -20.921 1.00 41.50 201 LYS A C 1
ATOM 1559 O O . LYS A 1 201 ? 58.228 -2.213 -21.773 1.00 41.50 201 LYS A O 1
ATOM 1564 N N . LYS A 1 202 ? 60.260 -1.805 -21.022 1.00 36.38 202 LYS A N 1
ATOM 1565 C CA . LYS A 1 202 ? 61.666 -2.290 -21.113 1.00 36.38 202 LYS A CA 1
ATOM 1566 C C . LYS A 1 202 ? 62.094 -2.639 -22.559 1.00 36.38 202 LYS A C 1
ATOM 1568 O O . LYS A 1 202 ? 61.438 -3.460 -23.182 1.00 36.38 202 LYS A O 1
ATOM 1573 N N . ALA A 1 203 ? 63.261 -2.088 -22.938 1.00 36.41 203 ALA A N 1
ATOM 1574 C CA . ALA A 1 203 ? 64.203 -2.434 -24.024 1.00 36.41 203 ALA A CA 1
ATOM 1575 C C . ALA A 1 203 ? 63.921 -1.905 -25.448 1.00 36.41 203 ALA A C 1
ATOM 1577 O O . ALA A 1 203 ? 63.047 -2.422 -26.135 1.00 36.41 203 ALA A O 1
ATOM 1578 N N . ALA A 1 204 ? 64.711 -0.928 -25.911 1.00 35.06 204 ALA A N 1
ATOM 1579 C CA . ALA A 1 204 ? 65.928 -1.105 -26.721 1.00 35.06 204 ALA A CA 1
ATOM 1580 C C . ALA A 1 204 ? 66.708 0.220 -26.749 1.00 35.06 204 ALA A C 1
ATOM 1582 O O . ALA A 1 204 ? 66.033 1.274 -26.773 1.00 35.06 204 ALA A O 1
#

Sequence (204 aa):
MSIQTAYAKFSAPSTAPYKHSDPECRRSVGVRRITALAPKPRSQKVADDPKAKAQEERQRREIAIANTTGIRTLAAIAEAVPVRLMKRDLLFVAERLASVLDDNRLSIIARRYGIKKAKDTDSLGKLFAAYLRRAEESVLGSVLVETTILYMSTRQNPAQVLQEAATLYKVDTDAIALKVKQEFAAKEKSKKPPKAVTKAKKAA

Radius of gyration: 32.31 Å; chains: 1; bounding box: 91×57×94 Å

pLDDT: mean 73.13, std 21.7, range [30.91, 94.31]

Secondary structure (DSSP, 8-state):
-------------------------------------------------HHHHHHHHHHHHHHHHHHHHHHHHHHHHHHHS-----HHHHHHHHHHHHHHS-HHHHHHHHHHTT----STTS-HHHHHHHHHHH--HHHHHHHHHHHHHHHHHHHS-HHHHHHHHHHHTT--HHHHHHHHHHHHHHHHHTTSPPP---------

Foldseek 3Di:
DDDDDDDDDDDDDDDDDDDDDDDDDDDDDDDDDDDDDDDDDPPPPPPPPVVVVVVVVVVVVVVVCVVVVVVVVVVVVVVVDPPPPDLVNLLVLLLVLLVPDDQVLLVVVCVVVVHDCPDPPDRSSNSVNVVSVVDDPVVSVVSNVSSVLSVVVVVDVNVVSVVVVCVVVVHDVVVVVVVVVVVVVVVVVVPDDDPDPPDDDDDD

Organism: NCBI:txid3069691